Protein AF-A0A1F6Z2Z4-F1 (afdb_monomer)

pLDDT: mean 91.41, std 9.2, range [33.81, 98.88]

Sequence (354 aa):
MKRGLESKNLESEIKTVADKFVEAISDKEVFIISHFDTDGITSATILVQTLKKIDKRFSLKIVKRLEEQIILELPKDKIVIFLDLASGSLNYLSRMNLENVFIIDHHEIFQEIPPKLNIINPHLNGKEELSSSSLVYLFCKQLNGENKELAKLAILGMIGDSMEKSIDKLNNLIINDSEIKRRRGLLIYPSTRPINRTLEYCSHPYIPGVTGNAIGVTKLLRDIGFSSANGKYKSLIELDDEEMSKLVTSIILRNPKIKNKEIIGDIFLLKFFNKLEDARELSAIINACSRLGESETAVQFCMESLKAKKRAELIHTKYRQFIISGLKSVSESEKIEGNGFVIINAKEKIKDTI

Radius of gyration: 22.51 Å; Cα contacts (8 Å, |Δi|>4): 593; chains: 1; bounding box: 57×52×58 Å

Structure (mmCIF, N/CA/C/O backbone):
data_AF-A0A1F6Z2Z4-F1
#
_entry.id   AF-A0A1F6Z2Z4-F1
#
loop_
_atom_site.group_PDB
_atom_site.id
_atom_site.type_symbol
_atom_site.label_atom_id
_atom_site.label_alt_id
_atom_site.label_comp_id
_atom_site.label_asym_id
_atom_site.label_entity_id
_atom_site.label_seq_id
_atom_site.pdbx_PDB_ins_code
_atom_site.Cartn_x
_atom_site.Cartn_y
_atom_site.Cartn_z
_atom_site.occupancy
_atom_site.B_iso_or_equiv
_atom_site.auth_seq_id
_atom_site.auth_comp_id
_atom_site.auth_asym_id
_atom_site.auth_atom_id
_atom_site.pdbx_PDB_model_num
ATOM 1 N N . MET A 1 1 ? -14.653 33.090 25.218 1.00 34.09 1 MET A N 1
ATOM 2 C CA . MET A 1 1 ? -13.675 32.349 26.042 1.00 34.09 1 MET A CA 1
ATOM 3 C C . MET A 1 1 ? -12.864 31.462 25.100 1.00 34.09 1 MET A C 1
ATOM 5 O O . MET A 1 1 ? -13.351 30.421 24.680 1.00 34.09 1 MET A O 1
ATOM 9 N N . LYS A 1 2 ? -11.705 31.943 24.631 1.00 38.44 2 LYS A N 1
ATOM 10 C CA . LYS A 1 2 ? -10.831 31.188 23.719 1.00 38.44 2 LYS A CA 1
ATOM 11 C C . LYS A 1 2 ? -10.201 30.048 24.525 1.00 38.44 2 LYS A C 1
ATOM 13 O O . LYS A 1 2 ? -9.301 30.304 25.317 1.00 38.44 2 LYS A O 1
ATOM 18 N N . ARG A 1 3 ? -10.710 28.820 24.382 1.00 37.16 3 ARG A N 1
ATOM 19 C CA . ARG A 1 3 ? -9.975 27.623 24.814 1.00 37.16 3 ARG A CA 1
ATOM 20 C C . ARG A 1 3 ? -8.664 27.623 24.032 1.00 37.16 3 ARG A C 1
ATOM 22 O O . ARG A 1 3 ? -8.698 27.644 22.804 1.00 37.16 3 ARG A O 1
ATOM 29 N N . GLY A 1 4 ? -7.543 27.697 24.744 1.00 33.81 4 GLY A N 1
ATOM 30 C CA . GLY A 1 4 ? -6.220 27.583 24.150 1.00 33.81 4 GLY A CA 1
ATOM 31 C C . GLY A 1 4 ? -6.129 26.260 23.403 1.00 33.81 4 GLY A C 1
ATOM 32 O O . GLY A 1 4 ? -6.229 25.199 24.010 1.00 33.81 4 GLY A O 1
ATOM 33 N N . LEU A 1 5 ? -5.996 26.335 22.082 1.00 40.81 5 LEU A N 1
ATOM 34 C CA . LEU A 1 5 ? -5.481 25.236 21.284 1.00 40.81 5 LEU A CA 1
ATOM 35 C C . LEU A 1 5 ? -3.987 25.163 21.603 1.00 40.81 5 LEU A C 1
ATOM 37 O O . LEU A 1 5 ? -3.178 25.819 20.951 1.00 40.81 5 LEU A O 1
ATOM 41 N N . GLU A 1 6 ? -3.623 24.424 22.652 1.00 43.59 6 GLU A N 1
ATOM 42 C CA . GLU A 1 6 ? -2.293 23.820 22.678 1.00 43.59 6 GLU A CA 1
ATOM 43 C C . GLU A 1 6 ? -2.148 23.072 21.354 1.00 43.59 6 GLU A C 1
ATOM 45 O O . GLU A 1 6 ? -3.016 22.272 20.993 1.00 43.59 6 GLU A O 1
ATOM 50 N N . SER A 1 7 ? -1.111 23.393 20.581 1.00 45.62 7 SER A N 1
ATOM 51 C CA . SER A 1 7 ? -0.811 22.687 19.342 1.00 45.62 7 SER A CA 1
ATOM 52 C C . SER A 1 7 ? -0.489 21.237 19.698 1.00 45.62 7 SER A C 1
ATOM 54 O O . SER A 1 7 ? 0.652 20.905 20.023 1.00 45.62 7 SER A O 1
ATOM 56 N N . LYS A 1 8 ? -1.510 20.381 19.713 1.00 61.66 8 LYS A N 1
ATOM 57 C CA . LYS A 1 8 ? -1.337 18.949 19.899 1.00 61.66 8 LYS A CA 1
ATOM 58 C C . LYS A 1 8 ? -0.517 18.429 18.730 1.00 61.66 8 LYS A C 1
ATOM 60 O O . LYS A 1 8 ? -0.977 18.488 17.595 1.00 61.66 8 LYS A O 1
ATOM 65 N N . ASN A 1 9 ? 0.683 17.943 19.027 1.00 86.38 9 ASN A N 1
ATOM 66 C CA . ASN A 1 9 ? 1.474 17.156 18.091 1.00 86.38 9 ASN A CA 1
ATOM 67 C C . ASN A 1 9 ? 0.705 15.859 17.766 1.00 86.38 9 ASN A C 1
ATOM 69 O O . ASN A 1 9 ? 0.103 15.257 18.661 1.00 86.38 9 ASN A O 1
ATOM 73 N N . LEU A 1 10 ? 0.740 15.446 16.500 1.00 92.19 10 LEU A N 1
ATOM 74 C CA . LEU A 1 10 ? 0.145 14.236 15.944 1.00 92.19 10 LEU A CA 1
ATOM 75 C C . LEU A 1 10 ? 0.320 12.991 16.828 1.00 92.19 10 LEU A C 1
ATOM 77 O O . LEU A 1 10 ? -0.651 12.275 1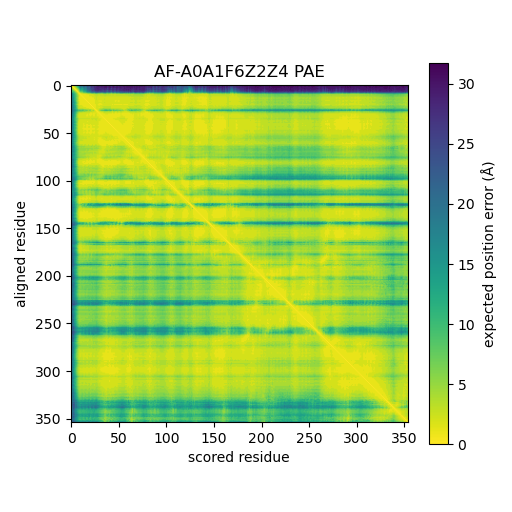7.054 1.00 92.19 10 LEU A O 1
ATOM 81 N N . GLU A 1 11 ? 1.505 12.759 17.401 1.00 92.50 11 GLU A N 1
ATOM 82 C CA . GLU A 1 11 ? 1.750 11.612 18.294 1.00 92.50 11 GLU A CA 1
ATOM 83 C C . GLU A 1 11 ? 0.823 11.617 19.528 1.00 92.50 11 GLU A C 1
ATOM 85 O O . GLU A 1 11 ? 0.297 10.578 19.937 1.00 92.50 11 GLU A O 1
ATOM 90 N N . SER A 1 12 ? 0.574 12.797 20.108 1.00 93.31 12 SER A N 1
ATOM 91 C CA . SER A 1 12 ? -0.333 12.960 21.251 1.00 93.31 12 SER A CA 1
ATOM 92 C C . SER A 1 12 ? -1.794 12.761 20.859 1.00 93.31 12 SER A C 1
ATOM 94 O O . SER A 1 12 ? -2.582 12.276 21.677 1.00 93.31 12 SER A O 1
ATOM 96 N N . GLU A 1 13 ? -2.177 13.156 19.643 1.00 94.94 13 GLU A N 1
ATOM 97 C CA . GLU A 1 13 ? -3.539 12.939 19.153 1.00 94.94 13 GLU A CA 1
ATOM 98 C C . GLU A 1 13 ? -3.779 11.458 18.852 1.00 94.94 13 GLU A C 1
ATOM 100 O O . GLU A 1 13 ? -4.786 10.917 19.303 1.00 94.94 13 GLU A O 1
ATOM 105 N N . ILE A 1 14 ? -2.817 10.770 18.220 1.00 96.00 14 ILE A N 1
ATOM 106 C CA . ILE A 1 14 ? -2.864 9.314 18.007 1.00 96.00 14 ILE A CA 1
ATOM 107 C C . ILE A 1 14 ? -3.105 8.593 19.333 1.00 96.00 14 ILE A C 1
ATOM 109 O O . ILE A 1 14 ? -4.002 7.758 19.418 1.00 96.00 14 ILE A O 1
ATOM 113 N N . LYS A 1 15 ? -2.350 8.946 20.380 1.00 96.12 15 LYS A N 1
ATOM 114 C CA . LYS A 1 15 ? -2.530 8.361 21.713 1.00 96.12 15 LYS A CA 1
ATOM 115 C C . LYS A 1 15 ? -3.920 8.647 22.287 1.00 96.12 15 LYS A C 1
ATOM 117 O O . LYS A 1 15 ? -4.609 7.723 22.699 1.00 96.12 15 LYS A O 1
ATOM 122 N N . THR A 1 16 ? -4.358 9.906 22.251 1.00 95.94 16 THR A N 1
ATOM 123 C CA . THR A 1 16 ? -5.673 10.314 22.781 1.00 95.94 16 THR A CA 1
ATOM 124 C C . THR A 1 16 ? -6.819 9.569 22.091 1.00 95.94 16 THR A C 1
ATOM 126 O O . THR A 1 16 ? -7.774 9.142 22.739 1.00 95.94 16 THR A O 1
ATOM 129 N N . VAL A 1 17 ? -6.750 9.428 20.767 1.00 96.81 17 VAL A N 1
ATOM 130 C CA . VAL A 1 17 ? -7.770 8.732 19.980 1.00 96.81 17 VAL A CA 1
ATOM 131 C C . VAL A 1 17 ? -7.695 7.217 20.192 1.00 96.81 17 VAL A C 1
ATOM 133 O O . VAL A 1 17 ? -8.742 6.577 20.266 1.00 96.81 17 VAL A O 1
ATOM 136 N N . ALA A 1 18 ? -6.497 6.646 20.351 1.00 97.19 18 ALA A N 1
ATOM 137 C CA . ALA A 1 18 ? -6.317 5.237 20.695 1.00 97.19 18 ALA A CA 1
ATOM 138 C C . ALA A 1 18 ? -6.921 4.890 22.060 1.00 97.19 18 ALA A C 1
ATOM 140 O O . ALA A 1 18 ? -7.666 3.918 22.144 1.00 97.19 18 ALA A O 1
ATOM 141 N N . ASP A 1 19 ? -6.691 5.710 23.089 1.00 96.06 19 ASP A N 1
ATOM 142 C CA . ASP A 1 19 ? -7.257 5.495 24.428 1.00 96.06 19 ASP A CA 1
ATOM 143 C C . ASP A 1 19 ? -8.797 5.473 24.374 1.00 96.06 19 ASP A C 1
ATOM 145 O O . ASP A 1 19 ? -9.435 4.525 24.835 1.00 96.06 19 ASP A O 1
ATOM 149 N N . LYS A 1 20 ? -9.404 6.449 23.682 1.00 95.75 20 LYS A N 1
ATOM 150 C CA . LYS A 1 20 ? -10.858 6.473 23.439 1.00 95.75 20 LYS A CA 1
ATOM 151 C C . LYS A 1 20 ? -11.354 5.258 22.655 1.00 95.75 20 LYS A C 1
ATOM 153 O O . LYS A 1 20 ? -12.466 4.790 22.886 1.00 95.75 20 LYS A O 1
ATOM 158 N N . PHE A 1 21 ? -10.573 4.777 21.689 1.00 96.88 21 PHE A N 1
ATOM 159 C CA . PHE A 1 21 ? -10.935 3.596 20.912 1.00 96.88 21 PHE A CA 1
ATOM 160 C C . PHE A 1 21 ? -10.929 2.341 21.785 1.00 96.88 21 PHE A C 1
ATOM 162 O O . PHE A 1 21 ? -11.889 1.580 21.729 1.00 96.88 21 PHE A O 1
ATOM 169 N N . VAL A 1 22 ? -9.911 2.153 22.634 1.00 95.56 22 VAL A N 1
ATOM 170 C CA . VAL A 1 22 ? -9.841 1.034 23.592 1.00 95.56 22 VAL A CA 1
ATOM 171 C C . VAL A 1 22 ? -11.057 1.024 24.516 1.00 95.56 22 VAL A C 1
ATOM 173 O O . VAL A 1 22 ? -11.673 -0.028 24.691 1.00 95.56 22 VAL A O 1
ATOM 176 N N . GLU A 1 23 ? -11.429 2.184 25.062 1.00 93.88 23 GLU A N 1
ATOM 177 C CA . GLU A 1 23 ? -12.634 2.328 25.887 1.00 93.88 23 GLU A CA 1
ATOM 178 C C . GLU A 1 23 ? -13.901 1.957 25.104 1.00 93.88 23 GLU A C 1
ATOM 180 O O . GLU A 1 23 ? -14.746 1.213 25.595 1.00 93.88 23 GLU A O 1
ATOM 185 N N . ALA A 1 24 ? -14.026 2.423 23.859 1.00 93.62 24 ALA A N 1
ATOM 186 C CA . ALA A 1 24 ? -15.217 2.201 23.044 1.00 93.62 24 ALA A CA 1
ATOM 187 C C . ALA A 1 24 ? -15.410 0.735 22.605 1.00 93.62 24 ALA A C 1
ATOM 189 O O . ALA A 1 24 ? -16.548 0.284 22.453 1.00 93.62 24 ALA A O 1
ATOM 190 N N . ILE A 1 25 ? -14.324 -0.016 22.391 1.00 94.62 25 ILE A N 1
ATOM 191 C CA . ILE A 1 25 ? -14.371 -1.412 21.919 1.00 94.62 25 ILE A CA 1
ATOM 192 C C . ILE A 1 25 ? -14.459 -2.439 23.058 1.00 94.62 25 ILE A C 1
ATOM 194 O O . ILE A 1 25 ? -14.292 -3.639 22.810 1.00 94.62 25 ILE A O 1
ATOM 198 N N . SER A 1 26 ? -14.681 -2.018 24.311 1.00 89.62 26 SER A N 1
ATOM 199 C CA . SER A 1 26 ? -14.841 -2.940 25.447 1.00 89.62 26 SER A CA 1
ATOM 200 C C . SER A 1 26 ? -15.943 -3.966 25.170 1.00 89.62 26 SER A C 1
ATOM 202 O O . SER A 1 26 ? -15.669 -5.166 25.211 1.00 89.62 26 SER A O 1
ATOM 204 N N . ASP A 1 27 ? -17.119 -3.479 24.758 1.00 85.94 27 ASP A N 1
ATOM 205 C CA . ASP A 1 27 ? -18.365 -4.255 24.677 1.00 85.94 27 ASP A CA 1
ATOM 206 C C . ASP A 1 27 ? -19.029 -4.231 23.289 1.00 85.94 27 ASP A C 1
ATOM 208 O O . ASP A 1 27 ? -20.042 -4.898 23.065 1.00 85.94 27 ASP A O 1
ATOM 212 N N . LYS A 1 28 ? -18.473 -3.476 22.335 1.00 90.75 28 LYS A N 1
ATOM 213 C CA . LYS A 1 28 ? -19.030 -3.306 20.983 1.00 90.75 28 LYS A CA 1
ATOM 214 C C . LYS A 1 28 ? -18.119 -3.910 19.912 1.00 90.75 28 LYS A C 1
ATOM 216 O O . LYS A 1 28 ? -16.897 -3.903 20.028 1.00 90.75 28 LYS A O 1
ATOM 221 N N . GLU A 1 29 ? -18.731 -4.436 18.852 1.00 95.00 29 GLU A N 1
ATOM 222 C CA . GLU A 1 29 ? -18.012 -4.902 17.660 1.00 95.00 29 GLU A CA 1
ATOM 223 C C . GLU A 1 29 ? -17.483 -3.707 16.851 1.00 95.00 29 GLU A C 1
ATOM 225 O O . GLU A 1 29 ? -18.131 -2.660 16.787 1.00 95.00 29 GLU A O 1
ATOM 230 N N . VAL A 1 30 ? -16.329 -3.876 16.202 1.00 98.00 30 VAL A N 1
ATOM 231 C CA . VAL A 1 30 ? -15.747 -2.867 15.307 1.00 98.00 30 VAL A CA 1
ATOM 232 C C . VAL A 1 30 ? -16.214 -3.090 13.866 1.00 98.00 30 VAL A C 1
ATOM 234 O O . VAL A 1 30 ? -16.026 -4.164 13.303 1.00 98.00 30 VAL A O 1
ATOM 237 N N . PHE A 1 31 ? -16.779 -2.069 13.234 1.00 98.00 31 PHE A N 1
ATOM 238 C CA . PHE A 1 31 ? -17.071 -2.041 11.806 1.00 98.00 31 PHE A CA 1
ATOM 239 C C . PHE A 1 31 ? -16.013 -1.200 11.084 1.00 98.00 31 PHE A C 1
ATOM 241 O O . PHE A 1 31 ? -15.987 0.025 11.202 1.00 98.00 31 PHE A O 1
ATOM 248 N N . ILE A 1 32 ? -15.121 -1.875 10.363 1.00 98.69 32 ILE A N 1
ATOM 249 C CA . ILE A 1 32 ? -14.001 -1.267 9.644 1.00 98.69 32 ILE A CA 1
ATOM 250 C C . ILE A 1 32 ? -14.429 -0.980 8.212 1.00 98.69 32 ILE A C 1
ATOM 252 O O . ILE A 1 32 ? -14.903 -1.874 7.508 1.00 98.69 32 ILE A O 1
ATOM 256 N N . ILE A 1 33 ? -14.196 0.245 7.758 1.00 98.50 33 ILE A N 1
ATOM 257 C CA . ILE A 1 33 ? -14.380 0.642 6.365 1.00 98.50 33 ILE A CA 1
ATOM 258 C C . ILE A 1 33 ? -13.056 1.187 5.871 1.00 98.50 33 ILE A C 1
ATOM 260 O O . ILE A 1 33 ? -12.512 2.105 6.478 1.00 98.50 33 ILE A O 1
ATOM 264 N N . SER A 1 34 ? -12.539 0.621 4.788 1.00 98.75 34 SER A N 1
ATOM 265 C CA . SER A 1 34 ? -11.238 1.024 4.264 1.00 98.75 34 SER A CA 1
ATOM 266 C C . SER A 1 34 ? -11.257 1.219 2.764 1.00 98.75 34 SER A C 1
ATOM 268 O O . SER A 1 34 ? -12.062 0.601 2.055 1.00 98.75 34 SER A O 1
ATOM 270 N N . HIS A 1 35 ? -10.355 2.065 2.287 1.00 98.44 35 HIS A N 1
ATOM 271 C CA . HIS A 1 35 ? -10.163 2.278 0.868 1.00 98.44 35 HIS A CA 1
ATOM 272 C C . HIS A 1 35 ? -9.603 1.019 0.187 1.00 98.44 35 HIS A C 1
ATOM 274 O O . HIS A 1 35 ? -9.018 0.127 0.812 1.00 98.44 35 HIS A O 1
ATOM 280 N N . PHE A 1 36 ? -9.878 0.891 -1.107 1.00 97.44 36 PHE A N 1
ATOM 281 C CA . PHE A 1 36 ? -9.578 -0.314 -1.878 1.00 97.44 36 PHE A CA 1
ATOM 282 C C . PHE A 1 36 ? -8.149 -0.387 -2.424 1.00 97.44 36 PHE A C 1
ATOM 284 O O . PHE A 1 36 ? -7.758 -1.447 -2.912 1.00 97.44 36 PHE A O 1
ATOM 291 N N . ASP A 1 37 ? -7.372 0.688 -2.389 1.00 98.31 37 ASP A N 1
ATOM 292 C CA . ASP A 1 37 ? -6.000 0.672 -2.891 1.00 98.31 37 ASP A CA 1
ATOM 293 C C . ASP A 1 37 ? -5.017 0.057 -1.883 1.00 98.31 37 ASP A C 1
ATOM 295 O O . ASP A 1 37 ? -5.397 -0.591 -0.906 1.00 98.31 37 ASP A O 1
ATOM 299 N N . THR A 1 38 ? -3.722 0.180 -2.157 1.00 98.69 38 THR A N 1
ATOM 300 C CA . THR A 1 38 ? -2.695 -0.399 -1.293 1.00 98.69 38 THR A CA 1
ATOM 301 C C . THR A 1 38 ? -2.682 0.225 0.102 1.00 98.69 38 THR A C 1
ATOM 303 O O . THR A 1 38 ? -2.525 -0.530 1.066 1.00 98.69 38 THR A O 1
ATOM 306 N N . ASP A 1 39 ? -2.851 1.542 0.241 1.00 98.75 39 ASP A N 1
ATOM 307 C CA . ASP A 1 39 ? -2.799 2.200 1.549 1.00 98.75 39 ASP A CA 1
ATOM 308 C C . ASP A 1 39 ? -4.011 1.817 2.405 1.00 98.75 39 ASP A C 1
ATOM 310 O O . ASP A 1 39 ? -3.849 1.334 3.532 1.00 98.75 39 ASP A O 1
ATOM 314 N N . GLY A 1 40 ? -5.212 1.825 1.825 1.00 98.75 40 GLY A N 1
ATOM 315 C CA . GLY A 1 40 ? -6.416 1.325 2.484 1.00 98.75 40 GLY A CA 1
ATOM 316 C C . GLY A 1 40 ? -6.382 -0.178 2.808 1.00 98.75 40 GLY A C 1
ATOM 317 O O . GLY A 1 40 ? -6.727 -0.592 3.922 1.00 98.75 40 GLY A O 1
ATOM 318 N N . ILE A 1 41 ? -5.929 -1.045 1.896 1.00 98.88 41 ILE A N 1
ATOM 319 C CA . ILE A 1 41 ? -5.866 -2.499 2.156 1.00 98.88 41 ILE A CA 1
ATOM 320 C C . ILE A 1 41 ? -4.848 -2.828 3.250 1.00 98.88 41 ILE A C 1
ATOM 322 O O . ILE A 1 41 ? -5.105 -3.684 4.108 1.00 98.88 41 ILE A O 1
ATOM 326 N N . THR A 1 42 ? -3.684 -2.179 3.233 1.00 98.81 42 THR A N 1
ATOM 327 C CA . THR A 1 42 ? -2.664 -2.389 4.266 1.00 98.81 42 THR A CA 1
ATOM 328 C C . THR A 1 42 ? -3.122 -1.824 5.608 1.00 98.81 42 THR A C 1
ATOM 330 O O . THR A 1 42 ? -3.030 -2.550 6.596 1.00 98.81 42 THR A O 1
ATOM 333 N N . SER A 1 43 ? -3.741 -0.639 5.638 1.00 98.88 43 SER A N 1
ATOM 334 C CA . SER A 1 43 ? -4.412 -0.067 6.816 1.00 98.88 43 SER A CA 1
ATOM 335 C C . SER A 1 43 ? -5.414 -1.041 7.440 1.00 98.88 43 SER A C 1
ATOM 337 O O . SER A 1 43 ? -5.308 -1.391 8.619 1.00 98.88 43 SER A O 1
ATOM 339 N N . ALA A 1 44 ? -6.346 -1.561 6.636 1.00 98.81 44 ALA A N 1
ATOM 340 C CA . ALA A 1 44 ? -7.328 -2.542 7.089 1.00 98.81 44 ALA A CA 1
ATOM 341 C C . ALA A 1 44 ? -6.659 -3.804 7.636 1.00 98.81 44 ALA A C 1
ATOM 343 O O . ALA A 1 44 ? -7.053 -4.314 8.683 1.00 98.81 44 ALA A O 1
ATOM 344 N N . THR A 1 45 ? -5.631 -4.304 6.950 1.00 98.75 45 THR A N 1
ATOM 345 C CA . THR A 1 45 ? -4.928 -5.518 7.371 1.00 98.75 45 THR A CA 1
ATOM 346 C C . THR A 1 45 ? -4.198 -5.317 8.699 1.00 98.75 45 THR A C 1
ATOM 348 O O . THR A 1 45 ? -4.249 -6.210 9.545 1.00 98.75 45 THR A O 1
ATOM 351 N N . ILE A 1 46 ? -3.547 -4.166 8.899 1.00 98.75 46 ILE A N 1
ATOM 352 C CA . ILE A 1 46 ? -2.871 -3.819 10.155 1.00 98.75 46 ILE A CA 1
ATOM 353 C C . ILE A 1 46 ? -3.889 -3.830 11.299 1.00 98.75 46 ILE A C 1
ATOM 355 O O . ILE A 1 46 ? -3.720 -4.593 12.250 1.00 98.75 46 ILE A O 1
ATOM 359 N N . LEU A 1 47 ? -4.986 -3.074 11.167 1.00 98.69 47 LEU A N 1
ATOM 360 C CA . LEU A 1 47 ? -6.009 -2.995 12.209 1.00 98.69 47 LEU A CA 1
ATOM 361 C C . LEU A 1 47 ? -6.650 -4.358 12.490 1.00 98.69 47 LEU A C 1
ATOM 363 O O . LEU A 1 47 ? -6.787 -4.746 13.648 1.00 98.69 47 LEU A O 1
ATOM 367 N N . VAL A 1 48 ? -7.002 -5.119 11.450 1.00 98.31 48 VAL A N 1
ATOM 368 C CA . VAL A 1 48 ? -7.579 -6.461 11.606 1.00 98.31 48 VAL A CA 1
ATOM 369 C C . VAL A 1 48 ? -6.631 -7.388 12.366 1.00 98.31 48 VAL A C 1
ATOM 371 O O . VAL A 1 48 ? -7.070 -8.097 13.271 1.00 98.31 48 VAL A O 1
ATOM 374 N N . GLN A 1 49 ? -5.338 -7.405 12.033 1.00 97.94 49 GLN A N 1
ATOM 375 C CA . GLN A 1 49 ? -4.380 -8.251 12.747 1.00 97.94 49 GLN A CA 1
ATOM 376 C C . GLN A 1 49 ? -4.216 -7.821 14.207 1.00 97.94 49 GLN A C 1
ATOM 378 O O . GLN A 1 49 ? -4.169 -8.682 15.086 1.00 97.94 49 GLN A O 1
ATOM 383 N N . THR A 1 50 ? -4.218 -6.518 14.485 1.00 97.94 50 THR A N 1
ATOM 384 C CA . THR A 1 50 ? -4.193 -6.002 15.856 1.00 97.94 50 THR A CA 1
ATOM 385 C C . THR A 1 50 ? -5.443 -6.403 16.638 1.00 97.94 50 THR A C 1
ATOM 387 O O . THR A 1 50 ? -5.302 -6.964 17.721 1.00 97.94 50 THR A O 1
ATOM 390 N N . LEU A 1 51 ? -6.649 -6.213 16.088 1.00 97.12 51 LEU A N 1
ATOM 391 C CA . LEU A 1 51 ? -7.909 -6.601 16.740 1.00 97.12 51 LEU A CA 1
ATOM 392 C C . LEU A 1 51 ? -7.983 -8.109 17.011 1.00 97.12 51 LEU A C 1
ATOM 394 O O . LEU A 1 51 ? -8.432 -8.511 18.082 1.00 97.12 51 LEU A O 1
ATOM 398 N N . LYS A 1 52 ? -7.484 -8.945 16.088 1.00 95.81 52 LYS A N 1
ATOM 399 C CA . LYS A 1 52 ? -7.380 -10.398 16.301 1.00 95.81 52 LYS A CA 1
ATOM 400 C C . LYS A 1 52 ? -6.485 -10.749 17.488 1.00 95.81 52 LYS A C 1
ATOM 402 O O . LYS A 1 52 ? -6.820 -11.658 18.236 1.00 95.81 52 LYS A O 1
ATOM 407 N N . LYS A 1 53 ? -5.355 -10.055 17.662 1.00 95.56 53 LYS A N 1
ATOM 408 C CA . LYS A 1 53 ? -4.434 -10.305 18.784 1.00 95.56 53 LYS A CA 1
ATOM 409 C C . LYS A 1 53 ? -5.034 -9.946 20.141 1.00 95.56 53 LYS A C 1
ATOM 411 O O . LYS A 1 53 ? -4.690 -10.585 21.126 1.00 95.56 53 LYS A O 1
ATOM 416 N N . ILE A 1 54 ? -5.907 -8.942 20.189 1.00 94.88 54 ILE A N 1
ATOM 417 C CA . ILE A 1 54 ? -6.584 -8.507 21.422 1.00 94.88 54 ILE A CA 1
ATOM 418 C C . ILE A 1 54 ? -7.997 -9.101 21.574 1.00 94.88 54 ILE A C 1
ATOM 420 O O . ILE A 1 54 ? -8.793 -8.588 22.356 1.00 94.88 54 ILE A O 1
ATOM 424 N N . ASP A 1 55 ? -8.305 -10.160 20.815 1.00 94.81 55 ASP A N 1
ATOM 425 C CA . ASP A 1 55 ? -9.570 -10.912 20.840 1.00 94.81 55 ASP A CA 1
ATOM 426 C C . ASP A 1 55 ? -10.832 -10.039 20.686 1.00 94.81 55 ASP A C 1
ATOM 428 O O . ASP A 1 55 ? -11.830 -10.172 21.397 1.00 94.81 55 ASP A O 1
ATOM 432 N N . LYS A 1 56 ? -10.792 -9.089 19.742 1.00 96.81 56 LYS A N 1
ATOM 433 C CA . LYS A 1 56 ? -11.927 -8.209 19.433 1.00 96.81 56 LYS A CA 1
ATOM 434 C C . LYS A 1 56 ? -12.646 -8.646 18.166 1.00 96.81 56 LYS A C 1
ATOM 436 O O . LYS A 1 56 ? -12.029 -8.925 17.139 1.00 96.81 56 LYS A O 1
ATOM 441 N N . ARG A 1 57 ? -13.981 -8.668 18.232 1.00 96.62 57 ARG A N 1
ATOM 442 C CA . ARG A 1 57 ? -14.849 -8.961 17.083 1.00 96.62 57 ARG A CA 1
ATOM 443 C C . ARG A 1 57 ? -14.902 -7.760 16.144 1.00 96.62 57 ARG A C 1
ATOM 445 O O . ARG A 1 57 ? -15.039 -6.621 16.595 1.00 96.62 57 ARG A O 1
ATOM 452 N N . PHE A 1 58 ? -14.848 -8.032 14.846 1.00 97.88 58 PHE A N 1
ATOM 453 C CA . PHE A 1 58 ? -14.925 -7.006 13.817 1.00 97.88 58 PHE A CA 1
ATOM 454 C C . PHE A 1 58 ? -15.599 -7.513 12.540 1.00 97.88 58 PHE A C 1
ATOM 456 O O . PHE A 1 58 ? -15.639 -8.713 12.264 1.00 97.88 58 PHE A O 1
ATOM 463 N N . SER A 1 59 ? -16.045 -6.564 11.726 1.00 97.81 59 SER A N 1
ATOM 464 C CA . SER A 1 59 ? -16.416 -6.743 10.323 1.00 97.81 59 SER A CA 1
ATOM 465 C C . SER A 1 59 ? -15.656 -5.732 9.462 1.00 97.81 59 SER A C 1
ATOM 467 O O . SER A 1 59 ? -15.291 -4.658 9.934 1.00 97.81 59 SER A O 1
ATOM 469 N N . LEU A 1 60 ? -15.371 -6.092 8.209 1.00 98.25 60 LEU A N 1
ATOM 470 C CA . LEU A 1 60 ? -14.575 -5.284 7.284 1.00 98.25 60 LEU A CA 1
ATOM 471 C C . LEU A 1 60 ? -15.336 -5.074 5.974 1.00 98.25 60 LEU A C 1
ATOM 473 O O . LEU A 1 60 ? -15.773 -6.043 5.354 1.00 98.25 60 LEU A O 1
ATOM 477 N N . LYS A 1 61 ? -15.435 -3.820 5.529 1.00 97.94 61 LYS A N 1
ATOM 478 C CA . LYS A 1 61 ? -15.947 -3.430 4.213 1.00 97.94 61 LYS A CA 1
ATOM 479 C C . LYS A 1 61 ? -14.875 -2.628 3.476 1.00 97.94 61 LYS A C 1
ATOM 481 O O . LYS A 1 61 ? -14.487 -1.551 3.914 1.00 97.94 61 LYS A O 1
ATOM 486 N N . ILE A 1 62 ? -14.401 -3.150 2.350 1.00 98.25 62 ILE A N 1
ATOM 487 C CA . ILE A 1 62 ? -13.493 -2.418 1.460 1.00 98.25 62 ILE A CA 1
ATOM 488 C C . ILE A 1 62 ? -14.317 -1.693 0.398 1.00 98.25 62 ILE A C 1
ATOM 490 O O . ILE A 1 62 ? -15.209 -2.297 -0.200 1.00 98.25 62 ILE A O 1
ATOM 494 N N . VAL A 1 63 ? -14.034 -0.411 0.165 1.00 97.06 63 VAL A N 1
ATOM 495 C CA . VAL A 1 63 ? -14.809 0.434 -0.754 1.00 97.06 63 VAL A CA 1
ATOM 496 C C . VAL A 1 63 ? -13.901 1.248 -1.673 1.00 97.06 63 VAL A C 1
ATOM 498 O O . VAL A 1 63 ? -12.834 1.704 -1.274 1.00 97.06 63 VAL A O 1
ATOM 501 N N . LYS A 1 64 ? -14.338 1.456 -2.921 1.00 93.94 64 LYS A N 1
ATOM 502 C CA . LYS A 1 64 ? -13.646 2.338 -3.878 1.00 93.94 64 LYS A CA 1
ATOM 503 C C . LYS A 1 64 ? -13.794 3.810 -3.492 1.00 93.94 64 LYS A C 1
ATOM 505 O O . LYS A 1 64 ? -12.887 4.601 -3.699 1.00 93.94 64 LYS A O 1
ATOM 510 N N . ARG A 1 65 ? -14.972 4.188 -2.997 1.00 92.12 65 ARG A N 1
ATOM 511 C CA . ARG A 1 65 ? -15.312 5.538 -2.542 1.00 92.12 65 ARG A CA 1
ATOM 512 C C . ARG A 1 65 ? -16.320 5.438 -1.413 1.00 92.12 65 ARG A C 1
ATOM 514 O O . ARG A 1 65 ? -17.093 4.481 -1.353 1.00 92.12 65 ARG A O 1
ATOM 521 N N . LEU A 1 66 ? -16.329 6.446 -0.549 1.00 92.88 66 LEU A N 1
ATOM 522 C CA . LEU A 1 66 ? -17.360 6.579 0.466 1.00 92.88 66 LEU A CA 1
ATOM 523 C C . LEU A 1 66 ? -18.586 7.270 -0.135 1.00 92.88 66 LEU A C 1
ATOM 525 O O . LEU A 1 66 ? -18.699 8.492 -0.140 1.00 92.88 66 LEU A O 1
ATOM 529 N N . GLU A 1 67 ? -19.476 6.464 -0.698 1.00 90.50 67 GLU A N 1
ATOM 530 C CA . GLU A 1 67 ? -20.741 6.931 -1.258 1.00 90.50 67 GLU A CA 1
ATOM 531 C C . GLU A 1 67 ? -21.784 7.155 -0.161 1.00 90.50 67 GLU A C 1
ATOM 533 O O . GLU A 1 67 ? -21.759 6.510 0.889 1.00 90.50 67 GLU A O 1
ATOM 538 N N . GLU A 1 68 ? -22.739 8.045 -0.429 1.00 87.31 68 GLU A N 1
ATOM 539 C CA . GLU A 1 68 ? -23.800 8.401 0.515 1.00 87.31 68 GLU A CA 1
ATOM 540 C C . GLU A 1 68 ? -24.558 7.168 1.031 1.00 87.31 68 GLU A C 1
ATOM 542 O O . GLU A 1 68 ? -24.769 7.012 2.235 1.00 87.31 68 GLU A O 1
ATOM 547 N N . GLN A 1 69 ? -24.887 6.242 0.128 1.00 90.00 69 GLN A N 1
ATOM 548 C CA . GLN A 1 69 ? -25.587 5.008 0.466 1.00 90.00 69 GLN A CA 1
ATOM 549 C C . GLN A 1 69 ? -24.804 4.145 1.467 1.00 90.00 69 GLN A C 1
ATOM 551 O O . GLN A 1 69 ? -25.393 3.600 2.397 1.00 90.00 69 GLN A O 1
ATOM 556 N N . ILE A 1 70 ? -23.474 4.067 1.335 1.00 91.50 70 ILE A N 1
ATOM 557 C CA . ILE A 1 70 ? -22.634 3.309 2.273 1.00 91.50 70 ILE A CA 1
ATOM 558 C C . ILE A 1 70 ? -22.739 3.905 3.676 1.00 91.50 70 ILE A C 1
ATOM 560 O O . ILE A 1 70 ? -22.766 3.154 4.648 1.00 91.50 70 ILE A O 1
ATOM 564 N N . ILE A 1 71 ? -22.809 5.234 3.780 1.00 90.25 71 ILE A N 1
ATOM 565 C CA . ILE A 1 71 ? -22.918 5.926 5.063 1.00 90.25 71 ILE A CA 1
ATOM 566 C C . ILE A 1 71 ? -24.307 5.719 5.691 1.00 90.25 71 ILE A C 1
ATOM 568 O O . ILE A 1 71 ? -24.412 5.514 6.901 1.00 90.25 71 ILE A O 1
ATOM 572 N N . LEU A 1 72 ? -25.373 5.734 4.885 1.00 89.69 72 LEU A N 1
ATOM 573 C CA . LEU A 1 72 ? -26.741 5.473 5.353 1.00 89.69 72 LEU A CA 1
ATOM 574 C C . LEU A 1 72 ? -26.927 4.047 5.891 1.00 89.69 72 LEU A C 1
ATOM 576 O O . LEU A 1 72 ? -27.725 3.830 6.802 1.00 89.69 72 LEU A O 1
ATOM 580 N N . GLU A 1 73 ? -26.180 3.088 5.345 1.00 91.25 73 GLU A N 1
ATOM 581 C CA . GLU A 1 73 ? -26.205 1.673 5.732 1.00 91.25 73 GLU A CA 1
ATOM 582 C C . GLU A 1 73 ? -25.303 1.344 6.937 1.00 91.25 73 GLU A C 1
ATOM 584 O O . GLU A 1 73 ? -25.169 0.174 7.306 1.00 91.25 73 GLU A O 1
ATOM 589 N N . LEU A 1 74 ? -24.662 2.340 7.562 1.00 92.69 74 LEU A N 1
ATOM 590 C CA . LEU A 1 74 ? -23.744 2.088 8.672 1.00 92.69 74 LEU A CA 1
ATOM 591 C C . LEU A 1 74 ? -24.454 1.522 9.909 1.00 92.69 74 LEU A C 1
ATOM 593 O O . LEU A 1 74 ? -25.511 2.026 10.310 1.00 92.69 74 LEU A O 1
ATOM 597 N N . PRO A 1 75 ? -23.853 0.516 10.571 1.00 91.62 75 PRO A N 1
ATOM 598 C CA . PRO A 1 75 ? -24.405 -0.049 11.793 1.00 91.62 75 PRO A CA 1
ATOM 599 C C . PRO A 1 75 ? -24.347 0.977 12.929 1.00 91.62 75 PRO A C 1
ATOM 601 O O . PRO A 1 75 ? -23.286 1.505 13.254 1.00 91.62 75 PRO A O 1
ATOM 604 N N . LYS A 1 76 ? -25.497 1.243 13.555 1.00 89.62 76 LYS A N 1
ATOM 605 C CA . LYS A 1 76 ? -25.615 2.202 14.671 1.00 89.62 76 LYS A CA 1
ATOM 606 C C . LYS A 1 76 ? -25.208 1.606 16.022 1.00 89.62 76 LYS A C 1
ATOM 608 O O . LYS A 1 76 ? -24.974 2.339 16.976 1.00 89.62 76 LYS A O 1
ATOM 613 N N . ASP A 1 77 ? -25.150 0.283 16.108 1.00 90.19 77 ASP A N 1
ATOM 614 C CA . ASP A 1 77 ? -24.838 -0.502 17.303 1.00 90.19 77 ASP A CA 1
ATOM 615 C C . ASP A 1 77 ? -23.348 -0.878 17.422 1.00 90.19 77 ASP A C 1
ATOM 617 O O . ASP A 1 77 ? -22.934 -1.441 18.437 1.00 90.19 77 ASP A O 1
ATOM 621 N N . LYS A 1 78 ? -22.527 -0.538 16.420 1.00 93.75 78 LYS A N 1
ATOM 622 C CA . LYS A 1 78 ? -21.096 -0.873 16.345 1.00 93.75 78 LYS A CA 1
ATOM 623 C C . LYS A 1 78 ? -20.201 0.361 16.451 1.00 93.75 78 LYS A C 1
ATOM 625 O O . LYS A 1 78 ? -20.646 1.485 16.238 1.00 93.75 78 LYS A O 1
ATOM 630 N N . ILE A 1 79 ? -18.922 0.139 16.752 1.00 96.12 79 ILE A N 1
ATOM 631 C CA . ILE A 1 79 ? -17.881 1.168 16.644 1.00 96.12 79 ILE A CA 1
ATOM 632 C C . ILE A 1 79 ? -17.461 1.266 15.185 1.00 96.12 79 ILE A C 1
ATOM 634 O O . ILE A 1 79 ? -16.968 0.286 14.634 1.00 96.12 79 ILE A O 1
ATOM 638 N N . VAL A 1 80 ? -17.641 2.423 14.554 1.00 96.88 80 VAL A N 1
ATOM 639 C CA . VAL A 1 80 ? -17.282 2.606 13.141 1.00 96.88 80 VAL A CA 1
ATOM 640 C C . VAL A 1 80 ? -15.903 3.242 13.042 1.00 96.88 80 VAL A C 1
ATOM 642 O O . VAL A 1 80 ? -15.663 4.300 13.625 1.00 96.88 80 VAL A O 1
ATOM 645 N N . ILE A 1 81 ? -15.010 2.617 12.277 1.00 98.38 81 ILE A N 1
ATOM 646 C CA . ILE A 1 81 ? -13.685 3.157 11.974 1.00 98.38 81 ILE A CA 1
ATOM 647 C C . ILE A 1 81 ? -13.452 3.210 10.466 1.00 98.38 81 ILE A C 1
ATOM 649 O O . ILE A 1 81 ? -13.579 2.206 9.764 1.00 98.38 81 ILE A O 1
ATOM 653 N N . PHE A 1 82 ? -13.116 4.402 9.986 1.00 98.50 82 PHE A N 1
ATOM 654 C CA . PHE A 1 82 ? -12.764 4.689 8.604 1.00 98.50 82 PHE A CA 1
ATOM 655 C C . PHE A 1 82 ? -11.249 4.779 8.462 1.00 98.50 82 PHE A C 1
ATOM 657 O O . PHE A 1 82 ? -10.599 5.459 9.257 1.00 98.50 82 PHE A O 1
ATOM 664 N N . LEU A 1 83 ? -10.710 4.099 7.457 1.00 98.75 83 LEU A N 1
ATOM 665 C CA . LEU A 1 83 ? -9.286 4.038 7.162 1.00 98.75 83 LEU A CA 1
ATOM 666 C C . LEU A 1 83 ? -9.048 4.490 5.721 1.00 98.75 83 LEU A C 1
ATOM 668 O O . LEU A 1 83 ? -9.671 3.950 4.804 1.00 98.75 83 LEU A O 1
ATOM 672 N N . ASP A 1 84 ? -8.152 5.455 5.536 1.00 98.44 84 ASP A N 1
ATOM 673 C CA . ASP A 1 84 ? -7.781 5.986 4.217 1.00 98.44 84 ASP A CA 1
ATOM 674 C C . ASP A 1 84 ? -8.944 6.598 3.415 1.00 98.44 84 ASP A C 1
ATOM 676 O O . ASP A 1 84 ? -8.995 6.588 2.188 1.00 98.44 84 ASP A O 1
ATOM 680 N N . LEU A 1 85 ? -9.962 7.084 4.129 1.00 96.94 85 LEU A N 1
ATOM 681 C CA . LEU A 1 85 ? -11.106 7.787 3.562 1.00 96.94 85 LEU A CA 1
ATOM 682 C C . LEU A 1 85 ? -11.883 8.528 4.656 1.00 96.94 85 LEU A C 1
ATOM 684 O O . LEU A 1 85 ? -11.595 8.409 5.845 1.00 96.94 85 LEU A O 1
ATOM 688 N N . ALA A 1 86 ? -12.944 9.218 4.229 1.00 95.25 86 ALA A N 1
ATOM 689 C CA . ALA A 1 86 ? -13.894 10.006 5.021 1.00 95.25 86 ALA A CA 1
ATOM 690 C C . ALA A 1 86 ? -13.511 11.467 5.319 1.00 95.25 86 ALA A C 1
ATOM 692 O O . ALA A 1 86 ? -14.419 12.231 5.663 1.00 95.25 86 ALA A O 1
ATOM 693 N N . SER A 1 87 ? -12.270 11.922 5.085 1.00 92.69 87 SER A N 1
ATOM 694 C CA . SER A 1 87 ? -11.912 13.355 5.236 1.00 92.69 87 SER A CA 1
ATOM 695 C C . SER A 1 87 ? -12.757 14.291 4.357 1.00 92.69 87 SER A C 1
ATOM 697 O O . SER A 1 87 ? -13.078 15.415 4.744 1.00 92.69 87 SER A O 1
ATOM 699 N N . GLY A 1 88 ? -13.215 13.801 3.201 1.00 91.62 88 GLY A N 1
ATOM 700 C CA . GLY A 1 88 ? -14.147 14.501 2.310 1.00 91.62 88 GLY A CA 1
ATOM 701 C C . GLY A 1 88 ? -15.629 14.426 2.712 1.00 91.62 88 GLY A C 1
ATOM 702 O O . GLY A 1 88 ? -16.469 15.016 2.033 1.00 91.62 88 GLY A O 1
ATOM 703 N N . SER A 1 89 ? -15.994 13.736 3.796 1.00 91.75 89 SER A N 1
ATOM 704 C CA . SER A 1 89 ? -17.396 13.424 4.141 1.00 91.75 89 SER A CA 1
ATOM 705 C C . SER A 1 89 ? -17.775 13.772 5.588 1.00 91.75 89 SER A C 1
ATOM 707 O O . SER A 1 89 ? -18.825 13.343 6.073 1.00 91.75 89 SER A O 1
ATOM 709 N N . LEU A 1 90 ? -16.962 14.581 6.279 1.00 91.31 90 LEU A N 1
ATOM 710 C CA . LEU A 1 90 ? -17.123 14.904 7.705 1.00 91.31 90 LEU A CA 1
ATOM 711 C C . LEU A 1 90 ? -18.492 15.515 8.047 1.00 91.31 90 LEU A C 1
ATOM 713 O O . LEU A 1 90 ? -19.136 15.083 9.004 1.00 91.31 90 LEU A O 1
ATOM 717 N N . ASN A 1 91 ? -18.976 16.476 7.252 1.00 86.75 91 ASN A N 1
ATOM 718 C CA . ASN A 1 91 ? -20.280 17.111 7.479 1.00 86.75 91 ASN A CA 1
ATOM 719 C C . ASN A 1 91 ? -21.459 16.152 7.308 1.00 86.75 91 ASN A C 1
ATOM 721 O O . ASN A 1 91 ? -22.512 16.353 7.909 1.00 86.75 91 ASN A O 1
ATOM 725 N N . TYR A 1 92 ? -21.311 15.137 6.460 1.00 86.81 92 TYR A N 1
ATOM 726 C CA . TYR A 1 92 ? -22.353 14.139 6.267 1.00 86.81 92 TYR A CA 1
ATOM 727 C C . TYR A 1 92 ? -22.365 13.152 7.439 1.00 86.81 92 TYR A C 1
ATOM 729 O O . TYR A 1 92 ? -23.415 12.903 8.030 1.00 86.81 92 TYR A O 1
ATOM 737 N N . LEU A 1 93 ? -21.183 12.684 7.850 1.00 89.12 93 LEU A N 1
ATOM 738 C CA . LEU A 1 93 ? -21.017 11.803 9.007 1.00 89.12 93 LEU A CA 1
ATOM 739 C C . LEU A 1 93 ? -21.497 12.445 10.314 1.00 89.12 93 LEU A C 1
ATOM 741 O O . LEU A 1 93 ? -22.094 11.764 11.141 1.00 89.12 93 LEU A O 1
ATOM 745 N N . SER A 1 94 ? -21.309 13.755 10.492 1.00 84.06 94 SER A N 1
ATOM 746 C CA . SER A 1 94 ? -21.737 14.459 11.710 1.00 84.06 94 SER A CA 1
ATOM 747 C C . SER A 1 94 ? -23.251 14.573 11.884 1.00 84.06 94 SER A C 1
ATOM 749 O O . SER A 1 94 ? -23.729 14.746 13.007 1.00 84.06 94 SER A O 1
ATOM 751 N N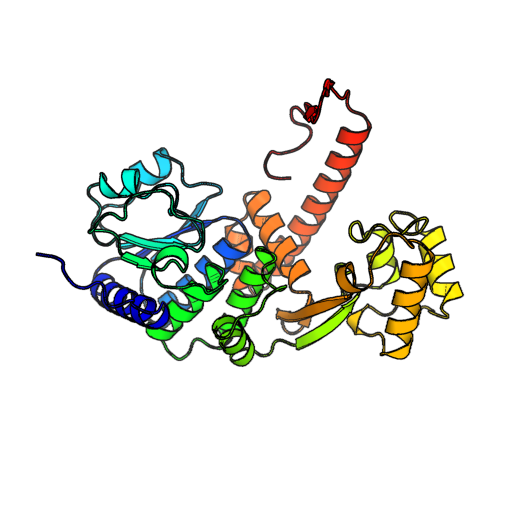 . ARG A 1 95 ? -24.005 14.481 10.782 1.00 84.69 95 ARG A N 1
ATOM 752 C CA . ARG A 1 95 ? -25.475 14.494 10.776 1.00 84.69 95 ARG A CA 1
ATOM 753 C C . ARG A 1 95 ? -26.068 13.122 11.064 1.00 84.69 95 ARG A C 1
ATOM 755 O O . ARG A 1 95 ? -27.253 13.030 11.377 1.00 84.69 95 ARG A O 1
ATOM 762 N N . MET A 1 96 ? -25.268 12.066 10.955 1.00 84.62 96 MET A N 1
ATOM 763 C CA . MET A 1 96 ? -25.713 10.721 11.277 1.00 84.62 96 MET A CA 1
ATOM 764 C C . MET A 1 96 ? -25.808 10.551 12.791 1.00 84.62 96 MET A C 1
ATOM 766 O O . MET A 1 96 ? -24.983 11.055 13.552 1.00 84.62 96 MET A O 1
ATOM 770 N N . ASN A 1 97 ? -26.807 9.791 13.238 1.00 84.75 97 ASN A N 1
ATOM 771 C CA . ASN A 1 97 ? -26.917 9.383 14.636 1.00 84.75 97 ASN A CA 1
ATOM 772 C C . ASN A 1 97 ? -25.989 8.189 14.916 1.00 84.75 97 ASN A C 1
ATOM 774 O O . ASN A 1 97 ? -26.460 7.095 15.229 1.00 84.75 97 ASN A O 1
ATOM 778 N N . LEU A 1 98 ? -24.689 8.398 14.698 1.00 83.12 98 LEU A N 1
ATOM 779 C CA . LEU A 1 98 ? -23.622 7.447 14.986 1.00 83.12 98 LEU A CA 1
ATOM 780 C C . LEU A 1 98 ? -22.873 7.913 16.229 1.00 83.12 98 LEU A C 1
ATOM 782 O O . LEU A 1 98 ? -22.488 9.078 16.347 1.00 83.12 98 LEU A O 1
ATOM 786 N N . GLU A 1 99 ? -22.657 6.987 17.149 1.00 82.44 99 GLU A N 1
ATOM 787 C CA . GLU A 1 99 ? -21.789 7.189 18.300 1.00 82.44 99 GLU A CA 1
ATOM 788 C C . GLU A 1 99 ? -20.424 6.569 18.003 1.00 82.44 99 GLU A C 1
ATOM 790 O O . GLU A 1 99 ? -20.342 5.550 17.322 1.00 82.44 99 GLU A O 1
ATOM 795 N N . ASN A 1 100 ? -19.353 7.159 18.540 1.00 87.19 100 ASN A N 1
ATOM 796 C CA . ASN A 1 100 ? -18.004 6.587 18.493 1.00 87.19 100 ASN A CA 1
ATOM 797 C C . ASN A 1 100 ? -17.500 6.294 17.068 1.00 87.19 100 ASN A C 1
ATOM 799 O O . ASN A 1 100 ? -17.134 5.167 16.733 1.00 87.19 100 ASN A O 1
ATOM 803 N N . VAL A 1 101 ? -17.472 7.339 16.238 1.00 94.56 101 VAL A N 1
ATOM 804 C CA . VAL A 1 101 ? -16.880 7.294 14.898 1.00 94.56 101 VAL A CA 1
ATOM 805 C C . VAL A 1 101 ? -15.407 7.692 14.967 1.00 94.56 101 VAL A C 1
ATOM 807 O O . VAL A 1 101 ? -15.061 8.738 15.530 1.00 94.56 101 VAL A O 1
ATOM 810 N N . PHE A 1 102 ? -14.560 6.861 14.370 1.00 97.31 102 PHE A N 1
ATOM 811 C CA . PHE A 1 102 ? -13.117 7.052 14.269 1.00 97.31 102 PHE A CA 1
ATOM 812 C C . PHE A 1 102 ? -12.709 7.189 12.803 1.00 97.31 102 PHE A C 1
ATOM 814 O O . PHE A 1 102 ? -13.205 6.459 11.949 1.00 97.31 102 PHE A O 1
ATOM 821 N N . ILE A 1 103 ? -11.814 8.124 12.507 1.00 97.75 103 ILE A N 1
ATOM 822 C CA . ILE A 1 103 ? -11.275 8.354 11.165 1.00 97.75 103 ILE A CA 1
ATOM 823 C C . ILE A 1 103 ? -9.755 8.407 11.283 1.00 97.75 103 ILE A C 1
ATOM 825 O O . ILE A 1 103 ? -9.230 9.206 12.059 1.00 97.75 103 ILE A O 1
ATOM 829 N N . ILE A 1 104 ? -9.064 7.555 10.532 1.00 98.38 104 ILE A N 1
ATOM 830 C CA . ILE A 1 104 ? -7.609 7.583 10.378 1.00 98.38 104 ILE A CA 1
ATOM 831 C C . ILE A 1 104 ? -7.332 7.757 8.892 1.00 98.38 104 ILE A C 1
ATOM 833 O O . ILE A 1 104 ? -7.524 6.831 8.106 1.00 98.38 104 ILE A O 1
ATOM 837 N N . ASP A 1 105 ? -6.956 8.971 8.516 1.00 97.56 105 ASP A N 1
ATOM 838 C CA . ASP A 1 105 ? -6.867 9.391 7.122 1.00 97.56 105 ASP A CA 1
ATOM 839 C C . ASP A 1 105 ? -5.793 10.476 6.980 1.00 97.56 105 ASP A C 1
ATOM 841 O O . ASP A 1 105 ? -5.465 11.168 7.944 1.00 97.56 105 ASP A O 1
ATOM 845 N N . HIS A 1 106 ? -5.251 10.629 5.781 1.00 95.31 106 HIS A N 1
ATOM 846 C CA . HIS A 1 106 ? -4.206 11.598 5.459 1.00 95.31 106 HIS A CA 1
ATOM 847 C C . HIS A 1 106 ? -4.610 12.604 4.376 1.00 95.31 106 HIS A C 1
ATOM 849 O O . HIS A 1 106 ? -3.871 13.549 4.115 1.00 95.31 106 HIS A O 1
ATOM 855 N N . HIS A 1 107 ? -5.785 12.440 3.768 1.00 94.94 107 HIS A N 1
ATOM 856 C CA . HIS A 1 107 ? -6.286 13.364 2.759 1.00 94.94 107 HIS A CA 1
ATOM 857 C C . HIS A 1 107 ? -6.542 14.771 3.325 1.00 94.94 107 HIS A C 1
ATOM 859 O O . HIS A 1 107 ? -6.865 14.948 4.504 1.00 94.94 107 HIS A O 1
ATOM 865 N N . GLU A 1 108 ? -6.459 15.783 2.456 1.00 93.00 108 GLU A N 1
ATOM 866 C CA . GLU A 1 108 ? -6.744 17.173 2.815 1.00 93.00 108 GLU A CA 1
ATOM 867 C C . GLU A 1 108 ? -8.175 17.341 3.349 1.00 93.00 108 GLU A C 1
ATOM 869 O O . GLU A 1 108 ? -9.149 16.817 2.796 1.00 93.00 108 GLU A O 1
ATOM 874 N N . ILE A 1 109 ? -8.311 18.127 4.419 1.00 91.81 109 ILE A N 1
ATOM 875 C CA . ILE A 1 109 ? -9.604 18.438 5.027 1.00 91.81 109 ILE A CA 1
ATOM 876 C C . ILE A 1 109 ? -9.987 19.881 4.707 1.00 91.81 109 ILE A C 1
ATOM 878 O O . ILE A 1 109 ? -9.355 20.831 5.162 1.00 91.81 109 ILE A O 1
ATOM 8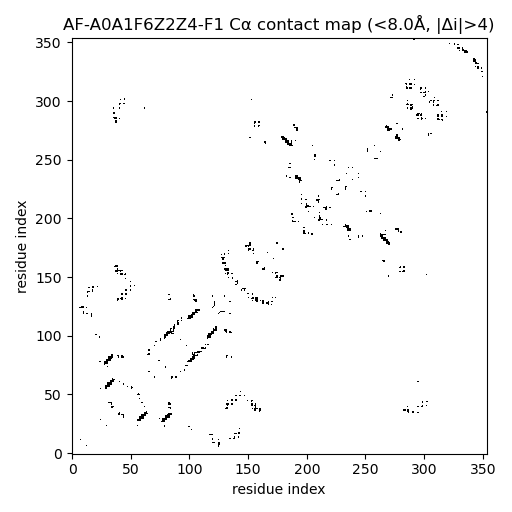82 N N . PHE A 1 110 ? -11.087 20.036 3.971 1.00 88.81 110 PHE A N 1
ATOM 883 C CA . PHE A 1 110 ? -11.656 21.339 3.601 1.00 88.81 110 PHE A CA 1
ATOM 884 C C . PHE A 1 110 ? -12.928 21.702 4.383 1.00 88.81 110 PHE A C 1
ATOM 886 O O . PHE A 1 110 ? -13.571 22.709 4.094 1.00 88.81 110 PHE A O 1
ATOM 893 N N . GLN A 1 111 ? -13.337 20.862 5.336 1.00 88.25 111 GLN A N 1
ATOM 894 C CA . GLN A 1 111 ? -14.579 21.004 6.103 1.00 88.25 111 GLN A CA 1
ATOM 895 C C . GLN A 1 111 ? -14.283 21.332 7.568 1.00 88.25 111 GLN A C 1
ATOM 897 O O . GLN A 1 111 ? -13.229 20.976 8.091 1.00 88.25 111 GLN A O 1
ATOM 902 N N . GLU A 1 112 ? -15.232 21.980 8.248 1.00 87.62 112 GLU A N 1
ATOM 903 C CA . GLU A 1 112 ? -15.152 22.157 9.699 1.00 87.62 112 GLU A CA 1
ATOM 904 C C . GLU A 1 112 ? -15.171 20.802 10.411 1.00 87.62 112 GLU A C 1
ATOM 906 O O . GLU A 1 112 ? -15.923 19.902 10.034 1.00 87.62 112 GLU A O 1
ATOM 911 N N . ILE A 1 113 ? -14.354 20.667 11.459 1.00 88.81 113 ILE A N 1
ATOM 912 C CA . ILE A 1 113 ? -14.231 19.418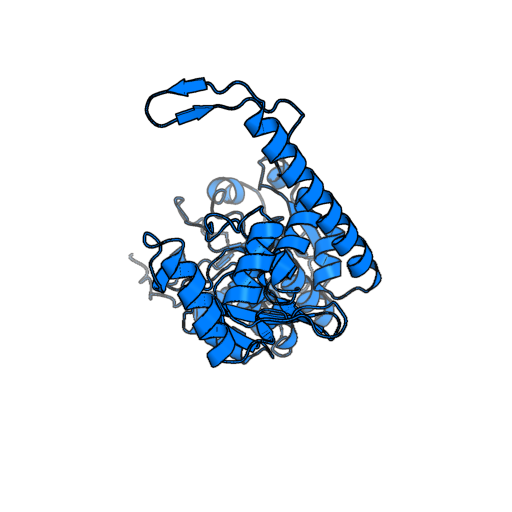 12.212 1.00 88.81 113 ILE A CA 1
ATOM 913 C C . ILE A 1 113 ? -15.409 19.269 13.176 1.00 88.81 113 ILE A C 1
ATOM 915 O O . ILE A 1 113 ? -15.520 20.042 14.134 1.00 88.81 113 ILE A O 1
ATOM 919 N N . PRO A 1 114 ? -16.282 18.266 12.987 1.00 87.25 114 PRO A N 1
ATOM 920 C CA . PRO A 1 114 ? -17.407 18.060 13.879 1.00 87.25 114 PRO A CA 1
ATOM 921 C C . PRO A 1 114 ? -16.924 17.559 15.252 1.00 87.25 114 PRO A C 1
ATOM 923 O O . PRO A 1 114 ? -16.185 16.575 15.305 1.00 87.25 114 PRO A O 1
ATOM 926 N N . PRO A 1 115 ? -17.391 18.134 16.381 1.00 82.06 115 PRO A N 1
ATOM 927 C CA . PRO A 1 115 ? -16.881 17.798 17.719 1.00 82.06 115 PRO A CA 1
ATOM 928 C C . PRO A 1 115 ? -17.041 16.332 18.147 1.00 82.06 115 PRO A C 1
ATOM 930 O O . PRO A 1 115 ? -16.406 15.899 19.104 1.00 82.06 115 PRO A O 1
ATOM 933 N N . LYS A 1 116 ? -17.938 15.589 17.489 1.00 84.19 116 LYS A N 1
ATOM 934 C CA . LYS A 1 116 ? -18.270 14.195 17.812 1.00 84.19 116 LYS A CA 1
ATOM 935 C C . LYS A 1 116 ? -17.358 13.169 17.131 1.00 84.19 116 LYS A C 1
ATOM 937 O O . LYS A 1 116 ? -17.445 11.992 17.468 1.00 84.19 116 LYS A O 1
ATOM 942 N N . LEU A 1 117 ? -16.539 13.582 16.162 1.00 91.25 117 LEU A N 1
ATOM 943 C CA . LEU A 1 117 ? -15.665 12.675 15.420 1.00 91.25 117 LEU A CA 1
ATOM 944 C C . LEU A 1 117 ? -14.293 12.594 16.092 1.00 91.25 117 LEU A C 1
ATOM 946 O O . LEU A 1 117 ? -13.736 13.610 16.504 1.00 91.25 117 LEU A O 1
ATOM 950 N N . ASN A 1 118 ? -13.739 11.387 16.178 1.00 94.31 118 ASN A N 1
ATOM 951 C CA . ASN A 1 118 ? -12.357 11.178 16.599 1.00 94.31 118 ASN A CA 1
ATOM 952 C C . ASN A 1 118 ? -11.501 11.023 15.341 1.00 94.31 118 ASN A C 1
ATOM 954 O O . ASN A 1 118 ? -11.649 10.035 14.625 1.00 94.31 118 ASN A O 1
ATOM 958 N N . ILE A 1 119 ? -10.654 12.009 15.045 1.00 95.19 119 ILE A N 1
ATOM 959 C CA . ILE A 1 119 ? -9.919 12.075 13.778 1.00 95.19 119 ILE A CA 1
ATOM 960 C C . ILE A 1 119 ? -8.422 12.092 14.060 1.00 95.19 119 ILE A C 1
ATOM 962 O O . ILE A 1 119 ? -7.933 12.961 14.777 1.00 95.19 119 ILE A O 1
ATOM 966 N N . ILE A 1 120 ? -7.706 11.152 13.454 1.00 96.50 120 ILE A N 1
ATOM 967 C CA . ILE A 1 120 ? -6.257 11.192 13.294 1.00 96.50 120 ILE A CA 1
ATOM 968 C C . ILE A 1 120 ? -6.003 11.599 11.846 1.00 96.50 120 ILE A C 1
ATOM 970 O O . ILE A 1 120 ? -6.264 10.813 10.937 1.00 96.50 120 ILE A O 1
ATOM 974 N N . ASN A 1 121 ? -5.517 12.825 11.641 1.00 95.50 121 ASN A N 1
ATOM 975 C CA . ASN A 1 121 ? -5.103 13.309 10.328 1.00 95.50 121 ASN A CA 1
ATOM 976 C C . ASN A 1 121 ? -3.947 14.326 10.476 1.00 95.50 121 ASN A C 1
ATOM 978 O O . ASN A 1 121 ? -4.091 15.290 11.241 1.00 95.50 121 ASN A O 1
ATOM 982 N N . PRO A 1 122 ? -2.809 14.152 9.771 1.00 92.75 122 PRO A N 1
ATOM 983 C CA . PRO A 1 122 ? -1.674 15.071 9.827 1.00 92.75 122 PRO A CA 1
ATOM 984 C C . PRO A 1 122 ? -2.047 16.526 9.527 1.00 92.75 122 PRO A C 1
ATOM 986 O O . PRO A 1 122 ? -1.501 17.421 10.161 1.00 92.75 122 PRO A O 1
ATOM 989 N N . HIS A 1 123 ? -3.035 16.786 8.665 1.00 91.50 123 HIS A N 1
ATOM 990 C CA . HIS A 1 123 ? -3.499 18.144 8.356 1.00 91.50 123 HIS A CA 1
ATOM 991 C C . HIS A 1 123 ? -4.128 18.883 9.551 1.00 91.50 123 HIS A C 1
ATOM 993 O O . HIS A 1 123 ? -4.252 20.107 9.510 1.00 91.50 123 HIS A O 1
ATOM 999 N N . LEU A 1 124 ? -4.522 18.176 10.617 1.00 90.06 124 LEU A N 1
ATOM 1000 C CA . LEU A 1 124 ? -5.109 18.775 11.823 1.00 90.06 124 LEU A CA 1
ATOM 1001 C C . LEU A 1 124 ? -4.095 18.987 12.946 1.00 90.06 124 LEU A C 1
ATOM 1003 O O . LEU A 1 124 ? -4.220 19.930 13.728 1.00 90.06 124 LEU A O 1
ATOM 1007 N N . ASN A 1 125 ? -3.118 18.089 13.057 1.00 81.25 125 ASN A N 1
ATOM 1008 C CA . ASN A 1 125 ? -2.274 17.961 14.247 1.00 81.25 125 ASN A CA 1
ATOM 1009 C C . ASN A 1 125 ? -0.774 17.935 13.927 1.00 81.25 125 ASN A C 1
ATOM 1011 O O . ASN A 1 125 ? 0.038 17.659 14.809 1.00 81.25 125 ASN A O 1
ATOM 1015 N N . GLY A 1 126 ? -0.394 18.216 12.681 1.00 78.62 126 GLY A N 1
ATOM 1016 C CA . GLY A 1 126 ? 0.953 17.955 12.206 1.00 78.62 126 GLY A CA 1
ATOM 1017 C C . GLY A 1 126 ? 1.339 18.677 10.919 1.00 78.62 126 GLY A C 1
ATOM 1018 O O . GLY A 1 126 ? 0.597 19.477 10.352 1.00 78.62 126 GLY A O 1
ATOM 1019 N N . LYS A 1 127 ? 2.570 18.410 10.494 1.00 79.69 127 LYS A N 1
ATOM 1020 C CA . LYS A 1 127 ? 3.108 18.735 9.160 1.00 79.69 127 LYS A CA 1
ATOM 1021 C C . LYS A 1 127 ? 3.775 17.515 8.519 1.00 79.69 127 LYS A C 1
ATOM 1023 O O . LYS A 1 127 ? 4.480 17.651 7.525 1.00 79.69 127 LYS A O 1
ATOM 1028 N N . GLU A 1 128 ? 3.634 16.361 9.159 1.00 84.56 128 GLU A N 1
ATOM 1029 C CA . GLU A 1 128 ? 4.201 15.092 8.749 1.00 84.56 128 GLU A CA 1
ATOM 1030 C C . GLU A 1 128 ? 3.517 14.589 7.476 1.00 84.56 128 GLU A C 1
ATOM 1032 O O . GLU A 1 128 ? 2.309 14.745 7.293 1.00 84.56 128 GLU A O 1
ATOM 1037 N N . GLU A 1 129 ? 4.302 13.968 6.603 1.00 88.31 129 GLU A N 1
ATOM 1038 C CA . GLU A 1 129 ? 3.830 13.387 5.349 1.00 88.31 129 GLU A CA 1
ATOM 1039 C C . GLU A 1 129 ? 3.669 11.881 5.587 1.00 88.31 129 GLU A C 1
ATOM 1041 O O . GLU A 1 129 ? 4.497 11.063 5.180 1.00 88.31 129 GLU A O 1
ATOM 1046 N N . LEU A 1 130 ? 2.607 11.515 6.311 1.00 93.75 130 LEU A N 1
ATOM 1047 C CA . LEU A 1 130 ? 2.269 10.123 6.610 1.00 93.75 130 LEU A CA 1
ATOM 1048 C C . LEU A 1 130 ? 1.100 9.645 5.754 1.00 93.75 130 LEU A C 1
ATOM 1050 O O . LEU A 1 130 ? 0.114 10.362 5.616 1.00 93.75 130 LEU A O 1
ATOM 1054 N N . SER A 1 131 ? 1.194 8.417 5.248 1.00 96.88 131 SER A N 1
ATOM 1055 C CA . SER A 1 131 ? 0.051 7.704 4.675 1.00 96.88 131 SER A CA 1
ATOM 1056 C C . SER A 1 131 ? -0.872 7.180 5.778 1.00 96.88 131 SER A C 1
ATOM 1058 O O . SER A 1 131 ? -0.469 7.069 6.950 1.00 96.88 131 SER A O 1
ATOM 1060 N N . SER A 1 132 ? -2.100 6.807 5.428 1.00 98.06 132 SER A N 1
ATOM 1061 C CA . SER A 1 132 ? -3.052 6.251 6.389 1.00 98.06 132 SER A CA 1
ATOM 1062 C C . SER A 1 132 ? -2.531 4.949 6.989 1.00 98.06 132 SER A C 1
ATOM 1064 O O . SER A 1 132 ? -2.648 4.753 8.198 1.00 98.06 132 SER A O 1
ATOM 1066 N N . SER A 1 133 ? -1.852 4.095 6.219 1.00 98.50 133 SER A N 1
ATOM 1067 C CA . SER A 1 133 ? -1.275 2.855 6.768 1.00 98.50 133 SER A CA 1
ATOM 1068 C C . SER A 1 133 ? -0.183 3.104 7.814 1.00 98.50 133 SER A C 1
ATOM 1070 O O . SER A 1 133 ? -0.122 2.379 8.815 1.00 98.50 133 SER A O 1
ATOM 1072 N N . SER A 1 134 ? 0.625 4.159 7.658 1.00 97.50 134 SER A N 1
ATOM 1073 C CA . SER A 1 134 ? 1.572 4.608 8.685 1.00 97.50 134 SER A CA 1
ATOM 1074 C C . SER A 1 134 ? 0.855 5.096 9.945 1.00 97.50 134 SER A C 1
ATOM 1076 O O . SER A 1 134 ? 1.213 4.685 11.053 1.00 97.50 134 SER A O 1
ATOM 1078 N N . LEU A 1 135 ? -0.196 5.910 9.801 1.00 97.75 135 LEU A N 1
ATOM 1079 C CA . LEU A 1 135 ? -1.008 6.381 10.931 1.00 97.75 135 LEU A CA 1
ATOM 1080 C C . LEU A 1 135 ? -1.684 5.221 11.670 1.00 97.75 135 LEU A C 1
ATOM 1082 O O . LEU A 1 135 ? -1.644 5.160 12.900 1.00 97.75 135 LEU A O 1
ATOM 1086 N N . VAL A 1 136 ? -2.253 4.267 10.932 1.00 98.62 136 VAL A N 1
ATOM 1087 C CA . VAL A 1 136 ? -2.912 3.081 11.487 1.00 98.62 136 VAL A CA 1
ATOM 1088 C C . VAL A 1 136 ? -1.918 2.189 12.215 1.00 98.62 136 VAL A C 1
ATOM 1090 O O . VAL A 1 136 ? -2.247 1.667 13.279 1.00 98.62 136 VAL A O 1
ATOM 1093 N N . TYR A 1 137 ? -0.696 2.031 11.706 1.00 98.19 137 TYR A N 1
ATOM 1094 C CA . TYR A 1 137 ? 0.349 1.304 12.422 1.00 98.19 137 TYR A CA 1
ATOM 1095 C C . TYR A 1 137 ? 0.713 1.973 13.749 1.00 98.19 137 TYR A C 1
ATOM 1097 O O . TYR A 1 137 ? 0.745 1.300 14.782 1.00 98.19 137 TYR A O 1
ATOM 1105 N N . LEU A 1 138 ? 0.929 3.292 13.752 1.00 96.69 138 LEU A N 1
ATOM 1106 C CA . LEU A 1 138 ? 1.230 4.040 14.976 1.00 96.69 138 LEU A CA 1
ATOM 1107 C C . LEU A 1 138 ? 0.075 3.964 15.985 1.00 96.69 138 LEU A C 1
ATOM 1109 O O . LEU A 1 138 ? 0.314 3.750 17.173 1.00 96.69 138 LEU A O 1
ATOM 1113 N N . PHE A 1 139 ? -1.165 4.064 15.508 1.00 97.81 139 PHE A N 1
ATOM 1114 C CA . PHE A 1 139 ? -2.375 3.860 16.301 1.00 97.81 139 PHE A CA 1
ATOM 1115 C C . PHE A 1 139 ? -2.437 2.446 16.896 1.00 97.81 139 PHE A C 1
ATOM 1117 O O . PHE A 1 139 ? -2.572 2.281 18.106 1.00 97.81 139 PHE A O 1
ATOM 1124 N N . CYS A 1 140 ? -2.240 1.410 16.081 1.00 97.69 140 CYS A N 1
ATOM 1125 C CA . CYS A 1 140 ? -2.263 0.015 16.523 1.00 97.69 140 CYS A CA 1
ATOM 1126 C C . CYS A 1 140 ? -1.126 -0.332 17.492 1.00 97.69 140 CYS A C 1
ATOM 1128 O O . CYS A 1 140 ? -1.279 -1.235 18.315 1.00 97.69 140 CYS A O 1
ATOM 1130 N N . LYS A 1 141 ? 0.002 0.384 17.428 1.00 95.00 141 LYS A N 1
ATOM 1131 C CA . LYS A 1 141 ? 1.101 0.269 18.395 1.00 95.00 141 LYS A CA 1
ATOM 1132 C C . LYS A 1 141 ? 0.708 0.790 19.782 1.00 95.00 141 LYS A C 1
ATOM 1134 O O . LYS A 1 141 ? 1.216 0.266 20.768 1.00 95.00 141 LYS A O 1
ATOM 1139 N N . GLN A 1 142 ? -0.207 1.763 19.869 1.00 94.88 142 GLN A N 1
ATOM 1140 C CA . GLN A 1 142 ? -0.794 2.190 21.149 1.00 94.88 142 GLN A CA 1
ATOM 1141 C C . GLN A 1 142 ? -1.762 1.139 21.705 1.00 94.88 142 GLN A C 1
ATOM 1143 O O . GLN A 1 142 ? -1.784 0.912 22.909 1.00 94.88 142 GLN A O 1
ATOM 1148 N N . LEU A 1 143 ? -2.524 0.462 20.835 1.00 94.12 143 LEU A N 1
ATOM 1149 C CA . LEU A 1 143 ? -3.460 -0.592 21.251 1.00 94.12 143 LEU A CA 1
ATOM 1150 C C . LEU A 1 143 ? -2.742 -1.859 21.737 1.00 94.12 143 LEU A C 1
ATOM 1152 O O . LEU A 1 143 ? -3.196 -2.521 22.666 1.00 94.12 143 LEU A O 1
ATOM 1156 N N . ASN A 1 144 ? -1.646 -2.227 21.070 1.00 89.44 144 ASN A N 1
ATOM 1157 C CA . ASN A 1 144 ? -0.823 -3.377 21.419 1.00 89.44 144 ASN A CA 1
ATOM 1158 C C . ASN A 1 144 ? 0.624 -3.155 20.942 1.00 89.44 144 ASN A C 1
ATOM 1160 O O . ASN A 1 144 ? 0.897 -3.107 19.739 1.00 89.44 144 ASN A O 1
ATOM 1164 N N . GLY A 1 145 ? 1.561 -3.045 21.889 1.00 77.88 145 GLY A N 1
ATOM 1165 C CA . GLY A 1 145 ? 2.971 -2.741 21.620 1.00 77.88 145 GLY A CA 1
ATOM 1166 C C . GLY A 1 145 ? 3.740 -3.837 20.867 1.00 77.88 145 GLY A C 1
ATOM 1167 O O . GLY A 1 145 ? 4.811 -3.567 20.323 1.00 77.88 145 GLY A O 1
ATOM 1168 N N . GLU A 1 146 ? 3.195 -5.053 20.775 1.00 76.69 146 GLU A N 1
ATOM 1169 C CA . GLU A 1 146 ? 3.807 -6.213 20.111 1.00 76.69 146 GLU A CA 1
ATOM 1170 C C . GLU A 1 146 ? 3.421 -6.334 18.621 1.00 76.69 146 GLU A C 1
ATOM 1172 O O . GLU A 1 146 ? 3.108 -7.421 18.140 1.00 76.69 146 GLU A O 1
ATOM 1177 N N . ASN A 1 147 ? 3.389 -5.222 17.877 1.00 83.69 147 ASN A N 1
ATOM 1178 C CA . ASN A 1 147 ? 2.927 -5.181 16.475 1.00 83.69 147 ASN A CA 1
ATOM 1179 C C . ASN A 1 147 ? 4.024 -4.869 15.442 1.00 83.69 147 ASN A C 1
ATOM 1181 O O . ASN A 1 147 ? 3.710 -4.529 14.301 1.00 83.69 147 ASN A O 1
ATOM 1185 N N . LYS A 1 148 ? 5.308 -4.967 15.806 1.00 87.44 148 LYS A N 1
ATOM 1186 C CA . LYS A 1 148 ? 6.433 -4.565 14.937 1.00 87.44 148 LYS A CA 1
ATOM 1187 C C . LYS A 1 148 ? 6.466 -5.283 13.588 1.00 87.44 148 LYS A C 1
ATOM 1189 O O . LYS A 1 148 ? 6.848 -4.696 12.583 1.00 87.44 148 LYS A O 1
ATOM 1194 N N . GLU A 1 149 ? 6.008 -6.527 13.519 1.00 89.56 149 GLU A N 1
ATOM 1195 C CA . GLU A 1 149 ? 5.935 -7.275 12.265 1.00 89.56 149 GLU A CA 1
ATOM 1196 C C . GLU A 1 149 ? 4.960 -6.662 11.243 1.00 89.56 149 GLU A C 1
ATOM 1198 O O . GLU A 1 149 ? 5.097 -6.910 10.043 1.00 89.56 149 GLU A O 1
ATOM 1203 N N . LEU A 1 150 ? 4.003 -5.844 11.701 1.00 95.38 150 LEU A N 1
ATOM 1204 C CA . LEU A 1 150 ? 3.044 -5.128 10.857 1.00 95.38 150 LEU A CA 1
ATOM 1205 C C . LEU A 1 150 ? 3.628 -3.840 10.261 1.00 95.38 150 LEU A C 1
ATOM 1207 O O . LEU A 1 150 ? 3.059 -3.318 9.305 1.00 95.38 150 LEU A O 1
ATOM 1211 N N . ALA A 1 151 ? 4.783 -3.362 10.738 1.00 96.31 151 ALA A N 1
ATOM 1212 C CA . ALA A 1 151 ? 5.446 -2.171 10.198 1.00 96.31 151 ALA A CA 1
ATOM 1213 C C . ALA A 1 151 ? 5.733 -2.300 8.692 1.00 96.31 151 ALA A C 1
ATOM 1215 O O . ALA A 1 151 ? 5.635 -1.333 7.940 1.00 96.31 151 ALA A O 1
ATOM 1216 N N . LYS A 1 152 ? 5.993 -3.526 8.215 1.00 96.69 152 LYS A N 1
ATOM 1217 C CA . LYS A 1 152 ? 6.176 -3.804 6.785 1.00 96.69 152 LYS A CA 1
ATOM 1218 C C . LYS A 1 152 ? 4.934 -3.470 5.947 1.00 96.69 152 LYS A C 1
ATOM 1220 O O . LYS A 1 152 ? 5.073 -3.086 4.793 1.00 96.69 152 LYS A O 1
ATOM 1225 N N . LEU A 1 153 ? 3.730 -3.602 6.511 1.00 98.25 153 LEU A N 1
ATOM 1226 C CA . LEU A 1 153 ? 2.484 -3.245 5.831 1.00 98.25 153 LEU A CA 1
ATOM 1227 C C . LEU A 1 153 ? 2.296 -1.728 5.767 1.00 98.25 153 LEU A C 1
ATOM 1229 O O . LEU A 1 153 ? 1.862 -1.240 4.734 1.00 98.25 153 LEU A O 1
ATOM 1233 N N . ALA A 1 154 ? 2.688 -0.992 6.810 1.00 97.75 154 ALA A N 1
ATOM 1234 C CA . ALA A 1 154 ? 2.655 0.471 6.800 1.00 97.75 154 ALA A CA 1
ATOM 1235 C C . ALA A 1 154 ? 3.565 1.053 5.713 1.00 97.75 154 ALA A C 1
ATOM 1237 O O . ALA A 1 154 ? 3.150 1.871 4.903 1.00 97.75 154 ALA A O 1
ATOM 1238 N N . ILE A 1 155 ? 4.797 0.547 5.611 1.00 97.00 155 ILE A N 1
ATOM 1239 C CA . ILE A 1 155 ? 5.707 0.983 4.544 1.00 97.00 155 ILE A CA 1
ATOM 1240 C C . ILE A 1 155 ? 5.193 0.575 3.160 1.00 97.00 155 ILE A C 1
ATOM 1242 O O . ILE A 1 155 ? 5.397 1.299 2.188 1.00 97.00 155 ILE A O 1
ATOM 1246 N N . LEU A 1 156 ? 4.502 -0.562 3.052 1.00 98.06 156 LEU A N 1
ATOM 1247 C CA . LEU A 1 156 ? 3.883 -0.974 1.797 1.00 98.06 156 LEU A CA 1
ATOM 1248 C C . LEU A 1 156 ? 2.748 -0.031 1.364 1.00 98.06 156 LEU A C 1
ATOM 1250 O O . LEU A 1 156 ? 2.669 0.273 0.175 1.00 98.06 156 LEU A O 1
ATOM 1254 N N . GLY A 1 157 ? 1.910 0.441 2.292 1.00 98.25 157 GLY A N 1
ATOM 1255 C CA . GLY A 1 157 ? 0.871 1.435 2.005 1.00 98.25 157 GLY A CA 1
ATOM 1256 C C . GLY A 1 157 ? 1.447 2.807 1.654 1.00 98.25 157 GLY A C 1
ATOM 1257 O O . GLY A 1 157 ? 1.120 3.333 0.597 1.00 98.25 157 GLY A O 1
ATOM 1258 N N . MET A 1 158 ? 2.445 3.289 2.406 1.00 96.75 158 MET A N 1
ATOM 1259 C CA . MET A 1 158 ? 3.204 4.510 2.076 1.00 96.75 158 MET A CA 1
ATOM 1260 C C . MET A 1 158 ? 3.763 4.496 0.640 1.00 96.75 158 MET A C 1
ATOM 1262 O O . MET A 1 158 ? 3.715 5.500 -0.070 1.00 96.75 158 MET A O 1
ATOM 1266 N N . ILE A 1 159 ? 4.292 3.353 0.191 1.00 96.19 159 ILE A N 1
ATOM 1267 C CA . ILE A 1 159 ? 4.785 3.177 -1.187 1.00 96.19 159 ILE A CA 1
ATOM 1268 C C . ILE A 1 159 ? 3.630 3.045 -2.188 1.00 96.19 159 ILE A C 1
ATOM 1270 O O . ILE A 1 159 ? 3.767 3.409 -3.355 1.00 96.19 159 ILE A O 1
ATOM 1274 N N . GLY A 1 160 ? 2.484 2.523 -1.751 1.00 96.50 160 GLY A N 1
ATOM 1275 C CA . GLY A 1 160 ? 1.229 2.560 -2.497 1.00 96.50 160 GLY A CA 1
ATOM 1276 C C . GLY A 1 160 ? 0.848 3.970 -2.938 1.00 96.50 160 GLY A C 1
ATOM 1277 O O . GLY A 1 160 ? 0.541 4.159 -4.116 1.00 96.50 160 GLY A O 1
ATOM 1278 N N . ASP A 1 161 ? 1.003 4.937 -2.037 1.00 96.00 161 ASP A N 1
ATOM 1279 C CA . ASP A 1 161 ? 0.690 6.353 -2.266 1.00 96.00 161 ASP A CA 1
ATOM 1280 C C . ASP A 1 161 ? 1.841 7.154 -2.875 1.00 96.00 161 ASP A C 1
ATOM 1282 O O . ASP A 1 161 ? 1.745 8.365 -3.071 1.00 96.00 161 ASP A O 1
ATOM 1286 N N . SER A 1 162 ? 2.945 6.490 -3.226 1.00 93.56 162 SER A N 1
ATOM 1287 C CA . SER A 1 162 ? 4.138 7.139 -3.781 1.00 93.56 162 SER A CA 1
ATOM 1288 C C . SER A 1 162 ? 4.774 8.187 -2.844 1.00 93.56 162 SER A C 1
ATOM 1290 O O . SER A 1 162 ? 5.381 9.160 -3.313 1.00 93.56 162 SER A O 1
ATOM 1292 N N . MET A 1 163 ? 4.639 8.009 -1.523 1.00 92.31 163 MET A N 1
ATOM 1293 C CA . MET A 1 163 ? 5.145 8.936 -0.497 1.00 92.31 163 MET A CA 1
ATOM 1294 C C . MET A 1 163 ? 6.610 8.676 -0.107 1.00 92.31 163 MET A C 1
ATOM 1296 O O . MET A 1 163 ? 7.194 9.395 0.698 1.00 92.31 163 MET A O 1
ATOM 1300 N N . GLU A 1 164 ? 7.279 7.697 -0.718 1.00 89.50 164 GLU A N 1
ATOM 1301 C CA . GLU A 1 164 ? 8.645 7.298 -0.362 1.00 89.50 164 GLU A CA 1
ATOM 1302 C C . GLU A 1 164 ? 9.750 8.296 -0.764 1.00 89.50 164 GLU A C 1
ATOM 1304 O O . GLU A 1 164 ? 10.923 8.091 -0.446 1.00 89.50 164 GLU A O 1
ATOM 1309 N N . LYS A 1 165 ? 9.401 9.385 -1.462 1.00 84.25 165 LYS A N 1
ATOM 1310 C CA . LYS A 1 165 ? 10.349 10.439 -1.874 1.00 84.25 165 LYS A CA 1
ATOM 1311 C C . LYS A 1 165 ? 10.805 11.324 -0.711 1.00 84.25 165 LYS A C 1
ATOM 1313 O O . LYS A 1 165 ? 11.880 11.918 -0.795 1.00 84.25 165 LYS A O 1
ATOM 1318 N N . SER A 1 166 ? 9.995 11.418 0.341 1.00 80.69 166 SER A N 1
ATOM 1319 C CA . SER A 1 166 ? 10.211 12.271 1.509 1.00 80.69 166 SER A CA 1
ATOM 1320 C C . SER A 1 166 ? 9.891 11.458 2.762 1.00 80.69 166 SER A C 1
ATOM 1322 O O . SER A 1 166 ? 8.743 11.314 3.160 1.00 80.69 166 SER A O 1
ATOM 1324 N N . ILE A 1 167 ? 10.917 10.843 3.358 1.00 86.69 167 ILE A N 1
ATOM 1325 C CA . ILE A 1 167 ? 10.737 10.008 4.551 1.00 86.69 167 ILE A CA 1
ATOM 1326 C C . ILE A 1 167 ? 10.947 10.879 5.784 1.00 86.69 167 ILE A C 1
ATOM 1328 O O . ILE A 1 167 ? 12.085 11.200 6.144 1.00 86.69 167 ILE A O 1
ATOM 1332 N N . ASP A 1 168 ? 9.852 11.237 6.443 1.00 87.50 168 ASP A N 1
ATOM 1333 C CA . ASP A 1 168 ? 9.895 11.984 7.693 1.00 87.50 168 ASP A CA 1
ATOM 1334 C C . ASP A 1 168 ? 10.417 11.149 8.883 1.00 87.50 168 ASP A C 1
ATOM 1336 O O . ASP A 1 168 ? 10.793 9.974 8.776 1.00 87.50 168 ASP A O 1
ATOM 1340 N N . LYS A 1 169 ? 10.492 11.780 10.059 1.00 90.81 169 LYS A N 1
ATOM 1341 C CA . LYS A 1 169 ? 10.983 11.139 11.285 1.00 90.81 169 LYS A CA 1
ATOM 1342 C C . LYS A 1 169 ? 10.117 9.942 11.695 1.00 90.81 169 LYS A C 1
ATOM 1344 O O . LYS A 1 169 ? 10.673 8.939 12.138 1.00 90.81 169 LYS A O 1
ATOM 1349 N N . LEU A 1 170 ? 8.795 10.039 11.569 1.00 91.62 170 LEU A N 1
ATOM 1350 C CA . LEU A 1 170 ? 7.867 8.998 12.007 1.00 91.62 170 LEU A CA 1
ATOM 1351 C C . LEU A 1 170 ? 7.917 7.795 11.059 1.00 91.62 170 LEU A C 1
ATOM 1353 O O . LEU A 1 170 ? 8.092 6.675 11.532 1.00 91.62 170 LEU A O 1
ATOM 1357 N N . ASN A 1 171 ? 7.919 8.007 9.743 1.00 91.81 171 ASN A N 1
ATOM 1358 C CA . ASN A 1 171 ? 8.141 6.943 8.762 1.00 91.81 171 ASN A CA 1
ATOM 1359 C C . ASN A 1 171 ? 9.505 6.259 8.963 1.00 91.81 171 ASN A C 1
ATOM 1361 O O . ASN A 1 171 ? 9.591 5.035 8.888 1.00 91.81 171 ASN A O 1
ATOM 1365 N N . ASN A 1 172 ? 10.569 6.997 9.308 1.00 92.00 172 ASN A N 1
ATOM 1366 C CA . ASN A 1 172 ? 11.855 6.375 9.655 1.00 92.00 172 ASN A CA 1
ATOM 1367 C C . ASN A 1 172 ? 11.766 5.474 10.901 1.00 92.00 172 ASN A C 1
ATOM 1369 O O . ASN A 1 172 ? 12.403 4.421 10.935 1.00 92.00 172 ASN A O 1
ATOM 1373 N N . LEU A 1 173 ? 10.973 5.840 11.916 1.00 91.94 173 LEU A N 1
ATOM 1374 C CA . LEU A 1 173 ? 10.734 4.966 13.072 1.00 91.94 173 LEU A CA 1
ATOM 1375 C C . LEU A 1 173 ? 10.005 3.679 12.665 1.00 91.94 173 LEU A C 1
ATOM 1377 O O . LEU A 1 173 ? 10.374 2.608 13.139 1.00 91.94 173 LEU A O 1
ATOM 1381 N N . ILE A 1 174 ? 9.025 3.772 11.762 1.00 94.19 174 ILE A N 1
ATOM 1382 C CA . ILE A 1 174 ? 8.299 2.607 11.232 1.00 94.19 174 ILE A CA 1
ATOM 1383 C C . ILE A 1 174 ? 9.246 1.703 10.433 1.00 94.19 174 ILE A C 1
ATOM 1385 O O . ILE A 1 174 ? 9.258 0.492 10.640 1.00 94.19 174 ILE A O 1
ATOM 1389 N N . ILE A 1 175 ? 10.098 2.275 9.576 1.00 92.50 175 ILE A N 1
ATOM 1390 C CA . ILE A 1 175 ? 11.117 1.513 8.838 1.00 92.50 175 ILE A CA 1
ATOM 1391 C C . ILE A 1 175 ? 12.023 0.756 9.816 1.00 92.50 175 ILE A C 1
ATOM 1393 O O . ILE A 1 175 ? 12.245 -0.438 9.625 1.00 92.50 175 ILE A O 1
ATOM 1397 N N . ASN A 1 176 ? 12.484 1.408 10.887 1.00 91.69 176 ASN A N 1
ATOM 1398 C CA . ASN A 1 176 ? 13.362 0.798 11.892 1.00 91.69 176 ASN A CA 1
ATOM 1399 C C . ASN A 1 176 ? 12.690 -0.310 12.724 1.00 91.69 176 ASN A C 1
ATOM 1401 O O . ASN A 1 176 ? 13.390 -1.142 13.299 1.00 91.69 176 ASN A O 1
ATOM 1405 N N . ASP A 1 177 ? 11.357 -0.344 12.794 1.00 91.25 177 ASP A N 1
ATOM 1406 C CA . ASP A 1 177 ? 10.612 -1.441 13.424 1.00 91.25 177 ASP A CA 1
ATOM 1407 C C . ASP A 1 177 ? 10.525 -2.694 12.522 1.00 91.25 177 ASP A C 1
ATOM 1409 O O . ASP A 1 177 ? 10.080 -3.747 12.980 1.00 91.25 177 ASP A O 1
ATOM 1413 N N . SER A 1 178 ? 10.964 -2.613 11.261 1.00 86.38 178 SER A N 1
ATOM 1414 C CA . SER A 1 178 ? 10.817 -3.663 10.247 1.00 86.38 178 SER A CA 1
ATOM 1415 C C . SER A 1 178 ? 12.151 -4.114 9.636 1.00 86.38 178 SER A C 1
ATOM 1417 O O . SER A 1 178 ? 13.113 -3.358 9.555 1.00 86.38 178 SER A O 1
ATOM 1419 N N . GLU A 1 179 ? 12.207 -5.341 9.110 1.00 87.12 179 GLU A N 1
ATOM 1420 C CA . GLU A 1 179 ? 13.374 -5.859 8.367 1.00 87.12 179 GLU A CA 1
ATOM 1421 C C . GLU A 1 179 ? 13.395 -5.401 6.892 1.00 87.12 179 GLU A C 1
ATOM 1423 O O . GLU A 1 179 ? 13.631 -6.193 5.972 1.00 87.12 179 GLU A O 1
ATOM 1428 N N . ILE A 1 180 ? 13.093 -4.129 6.629 1.00 90.94 180 ILE A N 1
ATOM 1429 C CA . ILE A 1 180 ? 13.043 -3.595 5.264 1.00 90.94 180 ILE A CA 1
ATOM 1430 C C . ILE A 1 180 ? 14.448 -3.275 4.775 1.00 90.94 180 ILE A C 1
ATOM 1432 O O . ILE A 1 180 ? 15.228 -2.593 5.438 1.00 90.94 180 ILE A O 1
ATOM 1436 N N . LYS A 1 181 ? 14.764 -3.732 3.562 1.00 92.69 181 LYS A N 1
ATOM 1437 C CA . LYS A 1 181 ? 16.007 -3.349 2.894 1.00 92.69 181 LYS A CA 1
ATOM 1438 C C . LYS A 1 181 ? 15.739 -2.172 1.975 1.00 92.69 181 LYS A C 1
ATOM 1440 O O . LYS A 1 181 ? 14.939 -2.266 1.049 1.00 92.69 181 LYS A O 1
ATOM 1445 N N . ARG A 1 182 ? 16.458 -1.082 2.213 1.00 91.50 182 ARG A N 1
ATOM 1446 C CA . ARG A 1 182 ? 16.469 0.102 1.359 1.00 91.50 182 ARG A CA 1
ATOM 1447 C C . ARG A 1 182 ? 17.745 0.098 0.529 1.00 91.50 182 ARG A C 1
ATOM 1449 O O . ARG A 1 182 ? 18.842 0.052 1.082 1.00 91.50 182 ARG A O 1
ATOM 1456 N N . ARG A 1 183 ? 17.607 0.131 -0.796 1.00 90.38 183 ARG A N 1
ATOM 1457 C CA . ARG A 1 183 ? 18.734 0.191 -1.734 1.00 90.38 183 ARG A CA 1
ATOM 1458 C C . ARG A 1 183 ? 18.562 1.378 -2.668 1.00 90.38 183 ARG A C 1
ATOM 1460 O O . ARG A 1 183 ? 17.557 1.464 -3.363 1.00 90.38 183 ARG A O 1
ATOM 1467 N N . ARG A 1 184 ? 19.561 2.254 -2.746 1.00 89.62 184 ARG A N 1
ATOM 1468 C CA . ARG A 1 184 ? 19.567 3.328 -3.743 1.00 89.62 184 ARG A CA 1
ATOM 1469 C C . ARG A 1 184 ? 19.907 2.755 -5.119 1.00 89.62 184 ARG A C 1
ATOM 1471 O O . ARG A 1 184 ? 20.877 2.012 -5.250 1.00 89.62 184 ARG A O 1
ATOM 1478 N N . GLY A 1 185 ? 19.126 3.088 -6.139 1.00 90.75 185 GLY A N 1
ATOM 1479 C CA . GLY A 1 185 ? 19.337 2.563 -7.484 1.00 90.75 185 GLY A CA 1
ATOM 1480 C C . GLY A 1 185 ? 18.425 3.191 -8.526 1.00 90.75 185 GLY A C 1
ATOM 1481 O O . GLY A 1 185 ? 17.719 4.165 -8.261 1.00 90.75 185 GLY A O 1
ATOM 1482 N N . LEU A 1 186 ? 18.465 2.625 -9.729 1.00 91.50 186 LEU A N 1
ATOM 1483 C CA . LEU A 1 186 ? 17.615 3.036 -10.836 1.00 91.50 186 LEU A CA 1
ATOM 1484 C C . LEU A 1 186 ? 16.137 2.724 -10.529 1.00 91.50 186 LEU A C 1
ATOM 1486 O O . LEU A 1 186 ? 15.779 1.584 -10.249 1.00 91.50 186 LEU A O 1
ATOM 1490 N N . LEU A 1 187 ? 15.251 3.708 -10.644 1.00 89.88 187 LEU A N 1
ATOM 1491 C CA . LEU A 1 187 ? 13.821 3.588 -10.352 1.00 89.88 187 LEU A CA 1
ATOM 1492 C C . LEU A 1 187 ? 13.032 2.887 -11.474 1.00 89.88 187 LEU A C 1
ATOM 1494 O O . LEU A 1 187 ? 11.956 3.334 -11.850 1.00 89.88 187 LEU A O 1
ATOM 1498 N N . ILE A 1 188 ? 13.532 1.756 -11.978 1.00 89.94 188 ILE A N 1
ATOM 1499 C CA . ILE A 1 188 ? 12.763 0.855 -12.849 1.00 89.94 188 ILE A CA 1
ATOM 1500 C C . ILE A 1 188 ? 12.008 -0.188 -12.022 1.00 89.94 188 ILE A C 1
ATOM 1502 O O . ILE A 1 188 ? 12.424 -0.565 -10.921 1.00 89.94 188 ILE A O 1
ATOM 1506 N N . TYR A 1 189 ? 10.879 -0.644 -12.555 1.00 86.75 189 TYR A N 1
ATOM 1507 C CA . TYR A 1 189 ? 9.911 -1.483 -11.859 1.00 86.75 189 TYR A CA 1
ATOM 1508 C C . TYR A 1 189 ? 9.548 -2.732 -12.687 1.00 86.75 189 TYR A C 1
ATOM 1510 O O . TYR A 1 189 ? 9.247 -2.585 -13.874 1.00 86.75 189 TYR A O 1
ATOM 1518 N N . PRO A 1 190 ? 9.522 -3.947 -12.097 1.00 91.19 190 PRO A N 1
ATOM 1519 C CA . PRO A 1 190 ? 9.988 -4.309 -10.751 1.00 91.19 190 PRO A CA 1
ATOM 1520 C C . PRO A 1 190 ? 11.504 -4.555 -10.676 1.00 91.19 190 PRO A C 1
ATOM 1522 O O . PRO A 1 190 ? 12.113 -5.091 -11.608 1.00 91.19 190 PRO A O 1
ATOM 1525 N N . SER A 1 191 ? 12.113 -4.234 -9.533 1.00 92.38 191 SER A N 1
ATOM 1526 C CA . SER A 1 191 ? 13.561 -4.373 -9.303 1.00 92.38 191 SER A CA 1
ATOM 1527 C C . SER A 1 191 ? 14.032 -5.808 -9.013 1.00 92.38 191 SER A C 1
ATOM 1529 O O . SER A 1 191 ? 15.219 -6.104 -9.153 1.00 92.38 191 SER A O 1
ATOM 1531 N N . THR A 1 192 ? 13.117 -6.718 -8.664 1.00 93.88 192 THR A N 1
ATOM 1532 C CA . THR A 1 192 ? 13.389 -8.130 -8.315 1.00 93.88 192 THR A CA 1
ATOM 1533 C C . THR A 1 192 ? 13.145 -9.103 -9.473 1.00 93.88 192 THR A C 1
ATOM 1535 O O . THR A 1 192 ? 13.067 -10.321 -9.278 1.00 93.88 192 THR A O 1
ATOM 1538 N N . ARG A 1 193 ? 12.971 -8.588 -10.695 1.00 93.38 193 ARG A N 1
ATOM 1539 C CA . ARG A 1 193 ? 12.744 -9.373 -11.918 1.00 93.38 193 ARG A CA 1
ATOM 1540 C C . ARG A 1 193 ? 13.935 -9.229 -12.875 1.00 93.38 193 ARG A C 1
ATOM 1542 O O . ARG A 1 193 ? 14.692 -8.268 -12.740 1.00 93.38 193 ARG A O 1
ATOM 1549 N N . PRO A 1 194 ? 14.144 -10.181 -13.809 1.00 95.38 194 PRO A N 1
ATOM 1550 C CA . PRO A 1 194 ? 15.262 -10.127 -14.749 1.00 95.38 194 PRO A CA 1
ATOM 1551 C C . PRO A 1 194 ? 15.297 -8.808 -15.518 1.00 95.38 194 PRO A C 1
ATOM 1553 O O . PRO A 1 194 ? 14.291 -8.397 -16.104 1.00 95.38 194 PRO A O 1
ATOM 1556 N N . ILE A 1 195 ? 16.464 -8.161 -15.541 1.00 95.62 195 ILE A N 1
ATOM 1557 C CA . ILE A 1 195 ? 16.584 -6.775 -15.995 1.00 95.62 195 ILE A CA 1
ATOM 1558 C C . ILE A 1 195 ? 16.196 -6.576 -17.459 1.00 95.62 195 ILE A C 1
ATOM 1560 O O . ILE A 1 195 ? 15.683 -5.524 -17.822 1.00 95.62 195 ILE A O 1
ATOM 1564 N N . ASN A 1 196 ? 16.363 -7.600 -18.296 1.00 95.12 196 ASN A N 1
ATOM 1565 C CA . ASN A 1 196 ? 15.920 -7.562 -19.684 1.00 95.12 196 ASN A CA 1
ATOM 1566 C C . ASN A 1 196 ? 14.403 -7.348 -19.794 1.00 95.12 196 ASN A C 1
ATOM 1568 O O . ASN A 1 196 ? 13.955 -6.519 -20.578 1.00 95.12 196 ASN A O 1
ATOM 1572 N N . ARG A 1 197 ? 13.607 -8.043 -18.974 1.00 93.50 197 ARG A N 1
ATOM 1573 C CA . ARG A 1 197 ? 12.151 -7.856 -18.960 1.00 93.50 197 ARG A CA 1
ATOM 1574 C C . ARG A 1 197 ? 11.770 -6.553 -18.273 1.00 93.50 197 ARG A C 1
ATOM 1576 O O . ARG A 1 197 ? 10.892 -5.855 -18.765 1.00 93.50 197 ARG A O 1
ATOM 1583 N N . THR A 1 198 ? 12.442 -6.196 -17.181 1.00 93.94 198 THR A N 1
ATOM 1584 C CA . THR A 1 198 ? 12.173 -4.929 -16.491 1.00 93.94 198 THR A CA 1
ATOM 1585 C C . THR A 1 198 ? 12.405 -3.729 -17.415 1.00 93.94 198 THR A C 1
ATOM 1587 O O . THR A 1 198 ? 11.555 -2.851 -17.478 1.00 93.94 198 THR A O 1
ATOM 1590 N N . LEU A 1 199 ? 13.495 -3.709 -18.192 1.00 94.69 199 LEU A N 1
ATOM 1591 C CA . LEU A 1 199 ? 13.776 -2.642 -19.162 1.00 94.69 199 LEU A CA 1
ATOM 1592 C C . LEU A 1 199 ? 12.783 -2.623 -20.330 1.00 94.69 199 LEU A C 1
ATOM 1594 O O . LEU A 1 199 ? 12.346 -1.551 -20.739 1.00 94.69 199 LEU A O 1
ATOM 1598 N N . GLU A 1 200 ? 12.409 -3.795 -20.849 1.00 93.31 200 GLU A N 1
ATOM 1599 C CA . GLU A 1 200 ? 11.438 -3.920 -21.943 1.00 93.31 200 GLU A CA 1
ATOM 1600 C C . GLU A 1 200 ? 10.080 -3.314 -21.565 1.00 93.31 200 GLU A C 1
ATOM 1602 O O . GLU A 1 200 ? 9.479 -2.604 -22.365 1.00 93.31 200 GLU A O 1
ATOM 1607 N N . TYR A 1 201 ? 9.608 -3.550 -20.341 1.00 87.88 201 TYR A N 1
ATOM 1608 C CA . TYR A 1 201 ? 8.294 -3.086 -19.882 1.00 87.88 201 TYR A CA 1
ATOM 1609 C C . TYR A 1 201 ? 8.345 -1.795 -19.048 1.00 87.88 201 TYR A C 1
ATOM 1611 O O . TYR A 1 201 ? 7.326 -1.392 -18.488 1.00 87.88 201 TYR A O 1
ATOM 1619 N N . CYS A 1 202 ? 9.499 -1.126 -18.970 1.00 85.69 202 CYS A N 1
ATOM 1620 C CA . CYS A 1 202 ? 9.649 0.118 -18.221 1.00 85.69 202 CYS A CA 1
ATOM 1621 C C . CYS A 1 202 ? 9.021 1.296 -18.972 1.00 85.69 202 CYS A C 1
ATOM 1623 O O . CYS A 1 202 ? 9.558 1.749 -19.984 1.00 85.69 202 CYS A O 1
ATOM 1625 N N . SER A 1 203 ? 7.905 1.820 -18.462 1.00 78.88 203 SER A N 1
ATOM 1626 C CA . SER A 1 203 ? 7.262 3.037 -18.976 1.00 78.88 203 SER A CA 1
ATOM 1627 C C . SER A 1 203 ? 7.792 4.321 -18.332 1.00 78.88 203 SER A C 1
ATOM 1629 O O . SER A 1 203 ? 7.697 5.390 -18.935 1.00 78.88 203 SER A O 1
ATOM 1631 N N . HIS A 1 204 ? 8.366 4.230 -17.130 1.00 83.06 204 HIS A N 1
ATOM 1632 C CA . HIS A 1 204 ? 8.905 5.368 -16.398 1.00 83.06 204 HIS A CA 1
ATOM 1633 C C . HIS A 1 204 ? 10.210 4.985 -15.673 1.00 83.06 204 HIS A C 1
ATOM 1635 O O . HIS A 1 204 ? 10.160 4.178 -14.746 1.00 83.06 204 HIS A O 1
ATOM 1641 N N . PRO A 1 205 ? 11.369 5.540 -16.077 1.00 85.81 205 PRO A N 1
ATOM 1642 C CA . PRO A 1 205 ? 11.548 6.432 -17.223 1.00 85.81 205 PRO A CA 1
ATOM 1643 C C . PRO A 1 205 ? 11.286 5.737 -18.567 1.00 85.81 205 PRO A C 1
ATOM 1645 O O . PRO A 1 205 ? 11.561 4.550 -18.732 1.00 85.81 205 PRO A O 1
ATOM 1648 N N . TYR A 1 206 ? 10.821 6.504 -19.555 1.00 86.50 206 TYR A N 1
ATOM 1649 C CA . TYR A 1 206 ? 10.855 6.066 -20.949 1.00 86.50 206 TYR A CA 1
ATOM 1650 C C . TYR A 1 206 ? 12.305 6.050 -21.451 1.00 86.50 206 TYR A C 1
ATOM 1652 O O . TYR A 1 206 ? 13.021 7.053 -21.340 1.00 86.50 206 TYR A O 1
ATOM 1660 N N . ILE A 1 207 ? 12.732 4.924 -22.028 1.00 90.19 207 ILE A N 1
ATOM 1661 C CA . ILE A 1 207 ? 14.095 4.725 -22.527 1.00 90.19 207 ILE A CA 1
ATOM 1662 C C . ILE A 1 207 ? 14.044 4.576 -24.059 1.00 90.19 207 ILE A C 1
ATOM 1664 O O . ILE A 1 207 ? 13.615 3.529 -24.562 1.00 90.19 207 ILE A O 1
ATOM 1668 N N . PRO A 1 208 ? 14.491 5.590 -24.827 1.00 90.25 208 PRO A N 1
ATOM 1669 C CA . PRO A 1 208 ? 14.445 5.569 -26.284 1.00 90.25 208 PRO A CA 1
ATOM 1670 C C . PRO A 1 208 ? 15.141 4.347 -26.891 1.00 90.25 208 PRO A C 1
ATOM 1672 O O . PRO A 1 208 ? 16.307 4.049 -26.610 1.00 90.25 208 PRO A O 1
ATOM 1675 N N . GLY A 1 209 ? 14.401 3.636 -27.744 1.00 91.50 209 GLY A N 1
ATOM 1676 C CA . GLY A 1 209 ? 14.874 2.428 -28.416 1.00 91.50 209 GLY A CA 1
ATOM 1677 C C . GLY A 1 209 ? 15.031 1.208 -27.505 1.00 91.50 209 GLY A C 1
ATOM 1678 O O . GLY A 1 209 ? 15.657 0.248 -27.937 1.00 91.50 209 GLY A O 1
ATOM 1679 N N . VAL A 1 210 ? 14.504 1.236 -26.274 1.00 93.88 210 VAL A N 1
ATOM 1680 C CA . VAL A 1 210 ? 14.583 0.136 -25.292 1.00 93.88 210 VAL A CA 1
ATOM 1681 C C . VAL A 1 210 ? 13.198 -0.200 -24.742 1.00 93.88 210 VAL A C 1
ATOM 1683 O O . VAL A 1 210 ? 12.793 -1.358 -24.806 1.00 93.88 210 VAL A O 1
ATOM 1686 N N . THR A 1 211 ? 12.448 0.795 -24.258 1.00 89.75 211 THR A N 1
ATOM 1687 C CA . THR A 1 211 ? 11.065 0.601 -23.795 1.00 89.75 211 THR A CA 1
ATOM 1688 C C . THR A 1 211 ? 10.215 0.017 -24.928 1.00 89.75 211 THR A C 1
ATOM 1690 O O . THR A 1 211 ? 10.152 0.579 -26.020 1.00 89.75 211 THR A O 1
ATOM 1693 N N . GLY A 1 212 ? 9.584 -1.129 -24.678 1.00 87.75 212 GLY A N 1
ATOM 1694 C CA . GLY A 1 212 ? 8.780 -1.882 -25.641 1.00 87.75 212 GLY A CA 1
ATOM 1695 C C . GLY A 1 212 ? 9.575 -2.579 -26.751 1.00 87.75 212 GLY A C 1
ATOM 1696 O O . GLY A 1 212 ? 8.967 -3.096 -27.684 1.00 87.75 212 GLY A O 1
ATOM 1697 N N . ASN A 1 213 ? 10.913 -2.593 -26.695 1.00 91.38 213 ASN A N 1
ATOM 1698 C CA . ASN A 1 213 ? 11.764 -3.100 -27.772 1.00 91.38 213 ASN A CA 1
ATOM 1699 C C . ASN A 1 213 ? 12.766 -4.152 -27.272 1.00 91.38 213 ASN A C 1
ATOM 1701 O O . ASN A 1 213 ? 13.876 -3.825 -26.849 1.00 91.38 213 ASN A O 1
ATOM 1705 N N . ALA A 1 214 ? 12.406 -5.432 -27.403 1.00 94.69 214 ALA A N 1
ATOM 1706 C CA . ALA A 1 214 ? 13.249 -6.558 -26.998 1.00 94.69 214 ALA A CA 1
ATOM 1707 C C . ALA A 1 214 ? 14.641 -6.563 -27.668 1.00 94.69 214 ALA A C 1
ATOM 1709 O O . ALA A 1 214 ? 15.643 -6.818 -27.002 1.00 94.69 214 ALA A O 1
ATOM 1710 N N . ILE A 1 215 ? 14.730 -6.228 -28.963 1.00 95.88 215 ILE A N 1
ATOM 1711 C CA . ILE A 1 215 ? 16.012 -6.155 -29.694 1.00 95.88 215 ILE A CA 1
ATOM 1712 C C . ILE A 1 215 ? 16.879 -5.027 -29.122 1.00 95.88 215 ILE A C 1
ATOM 1714 O O . ILE A 1 215 ? 18.083 -5.190 -28.907 1.00 95.88 215 ILE A O 1
ATOM 1718 N N . GLY A 1 216 ? 16.253 -3.884 -28.850 1.00 95.88 216 GLY A N 1
ATOM 1719 C CA . GLY A 1 216 ? 16.877 -2.722 -28.235 1.00 95.88 216 GLY A CA 1
ATOM 1720 C C . GLY A 1 216 ? 17.424 -3.002 -26.838 1.00 95.88 216 GLY A C 1
ATOM 1721 O O . GLY A 1 216 ? 18.557 -2.622 -26.540 1.00 95.88 216 GLY A O 1
ATOM 1722 N N . VAL A 1 217 ? 16.665 -3.736 -26.020 1.00 96.50 217 VAL A N 1
ATOM 1723 C CA . VAL A 1 217 ? 17.105 -4.235 -24.709 1.00 96.50 217 VAL A CA 1
ATOM 1724 C C . VAL A 1 217 ? 18.339 -5.119 -24.853 1.00 96.50 217 VAL A C 1
ATOM 1726 O O . VAL A 1 217 ? 19.344 -4.865 -24.195 1.00 96.50 217 VAL A O 1
ATOM 1729 N N . THR A 1 218 ? 18.305 -6.130 -25.727 1.00 95.25 218 THR A N 1
ATOM 1730 C CA . THR A 1 218 ? 19.453 -7.029 -25.927 1.00 95.25 218 THR A CA 1
ATOM 1731 C C . THR A 1 218 ? 20.693 -6.263 -26.377 1.00 95.25 218 THR A C 1
ATOM 1733 O O . THR A 1 218 ? 21.787 -6.527 -25.878 1.00 95.25 218 THR A O 1
ATOM 1736 N N . LYS A 1 219 ? 20.534 -5.287 -27.282 1.00 95.88 219 LYS A N 1
ATOM 1737 C CA . LYS A 1 219 ? 21.631 -4.416 -27.713 1.00 95.88 219 LYS A CA 1
ATOM 1738 C C . LYS A 1 219 ? 22.187 -3.604 -26.543 1.00 95.88 219 LYS A C 1
ATOM 1740 O O . LYS A 1 219 ? 23.386 -3.664 -26.315 1.00 95.88 219 LYS A O 1
ATOM 1745 N N . LEU A 1 220 ? 21.334 -2.917 -25.777 1.00 96.25 220 LEU A N 1
ATOM 1746 C CA . LEU A 1 220 ? 21.763 -2.134 -24.614 1.00 96.25 220 LEU A CA 1
ATOM 1747 C C . LEU A 1 220 ? 22.537 -2.992 -23.615 1.00 96.25 220 LEU A C 1
ATOM 1749 O O . LEU A 1 220 ? 23.620 -2.592 -23.203 1.00 96.25 220 LEU A O 1
ATOM 1753 N N . LEU A 1 221 ? 21.995 -4.155 -23.243 1.00 96.50 221 LEU A N 1
ATOM 1754 C CA . LEU A 1 221 ? 22.618 -5.047 -22.266 1.00 96.50 221 LEU A CA 1
ATOM 1755 C C . LEU A 1 221 ? 23.981 -5.543 -22.754 1.00 96.50 221 LEU A C 1
ATOM 1757 O O . LEU A 1 221 ? 24.945 -5.508 -21.997 1.00 96.50 221 LEU A O 1
ATOM 1761 N N . ARG A 1 222 ? 24.091 -5.919 -24.031 1.00 95.06 222 ARG A N 1
ATOM 1762 C CA . ARG A 1 222 ? 25.372 -6.301 -24.634 1.00 95.06 222 ARG A CA 1
ATOM 1763 C C . ARG A 1 222 ? 26.376 -5.145 -24.632 1.00 95.06 222 ARG A C 1
ATOM 1765 O O . ARG A 1 222 ? 27.529 -5.367 -24.284 1.00 95.06 222 ARG A O 1
ATOM 1772 N N . ASP A 1 223 ? 25.942 -3.937 -24.990 1.00 95.25 223 ASP A N 1
ATOM 1773 C CA . ASP A 1 223 ? 26.806 -2.752 -25.070 1.00 95.25 223 ASP A CA 1
ATOM 1774 C C . ASP A 1 223 ? 27.393 -2.376 -23.690 1.00 95.25 223 ASP A C 1
ATOM 1776 O O . ASP A 1 223 ? 28.518 -1.892 -23.618 1.00 95.25 223 ASP A O 1
ATOM 1780 N N . ILE A 1 224 ? 26.670 -2.641 -22.591 1.00 96.19 224 ILE A N 1
ATOM 1781 C CA . ILE A 1 224 ? 27.162 -2.427 -21.213 1.00 96.19 224 ILE A CA 1
ATOM 1782 C C . ILE A 1 224 ? 27.848 -3.659 -20.595 1.00 96.19 224 ILE A C 1
ATOM 1784 O O . ILE A 1 224 ? 28.202 -3.637 -19.417 1.00 96.19 224 ILE A O 1
ATOM 1788 N N . GLY A 1 225 ? 28.040 -4.735 -21.367 1.00 94.75 225 GLY A N 1
ATOM 1789 C CA . GLY A 1 225 ? 28.710 -5.961 -20.919 1.00 94.75 225 GLY A CA 1
ATOM 1790 C C . GLY A 1 225 ? 27.853 -6.897 -20.059 1.00 94.75 225 GLY A C 1
ATOM 1791 O O . GLY A 1 225 ? 28.387 -7.794 -19.412 1.00 94.75 225 GLY A O 1
ATOM 1792 N N . PHE A 1 226 ? 26.530 -6.719 -20.034 1.00 94.88 226 PHE A N 1
ATOM 1793 C CA . PHE A 1 226 ? 25.625 -7.574 -19.268 1.00 94.88 226 PHE A CA 1
ATOM 1794 C C . PHE A 1 226 ? 25.277 -8.823 -20.073 1.00 94.88 226 PHE A C 1
ATOM 1796 O O . PHE A 1 226 ? 24.723 -8.754 -21.174 1.00 94.88 226 PHE A O 1
ATOM 1803 N N . SER A 1 227 ? 25.547 -9.985 -19.488 1.00 89.38 227 SER A N 1
ATOM 1804 C CA . SER A 1 227 ? 25.230 -11.288 -20.069 1.00 89.38 227 SER A CA 1
ATOM 1805 C C . SER A 1 227 ? 24.275 -12.074 -19.173 1.00 89.38 227 SER A C 1
ATOM 1807 O O . SER A 1 227 ? 24.160 -11.830 -17.971 1.00 89.38 227 SER A O 1
ATOM 1809 N N . SER A 1 228 ? 23.538 -13.006 -19.774 1.00 89.00 228 SER A N 1
ATOM 1810 C CA . SER A 1 228 ? 22.700 -13.939 -19.028 1.00 89.00 228 SER A CA 1
ATOM 1811 C C . SER A 1 228 ? 23.530 -15.130 -18.553 1.00 89.00 228 SER A C 1
ATOM 1813 O O . SER A 1 228 ? 24.189 -15.770 -19.374 1.00 89.00 228 SER A O 1
ATOM 1815 N N . ALA A 1 229 ? 23.420 -15.501 -17.281 1.00 84.38 229 ALA A N 1
ATOM 1816 C CA . ALA A 1 229 ? 23.928 -16.774 -16.781 1.00 84.38 229 ALA A CA 1
ATOM 1817 C C . ALA A 1 229 ? 22.829 -17.836 -16.935 1.00 84.38 229 ALA A C 1
ATOM 1819 O O . ALA A 1 229 ? 21.715 -17.649 -16.443 1.00 84.38 229 ALA A O 1
ATOM 1820 N N . ASN A 1 230 ? 23.106 -18.932 -17.649 1.00 85.50 230 ASN A N 1
ATOM 1821 C CA . ASN A 1 230 ? 22.130 -20.004 -17.918 1.00 85.50 230 ASN A CA 1
ATOM 1822 C C . ASN A 1 230 ? 20.796 -19.489 -18.503 1.00 85.50 230 ASN A C 1
ATOM 1824 O O . ASN A 1 230 ? 19.716 -19.928 -18.114 1.00 85.50 230 ASN A O 1
ATOM 1828 N N . GLY A 1 231 ? 20.863 -18.499 -19.401 1.00 83.56 231 GLY A N 1
ATOM 1829 C CA . GLY A 1 231 ? 19.683 -17.894 -20.030 1.00 83.56 231 GLY A CA 1
ATOM 1830 C C . GLY A 1 231 ? 18.887 -16.932 -19.138 1.00 83.56 231 GLY A C 1
ATOM 1831 O O . GLY A 1 231 ? 17.868 -16.399 -19.577 1.00 83.56 231 GLY A O 1
ATOM 1832 N N . LYS A 1 232 ? 19.344 -16.657 -17.909 1.00 90.88 232 LYS A N 1
ATOM 1833 C CA . LYS A 1 232 ? 18.713 -15.705 -16.990 1.00 90.88 232 LYS A CA 1
ATOM 1834 C C . LYS A 1 232 ? 19.608 -14.489 -16.753 1.00 90.88 232 LYS A C 1
ATOM 1836 O O . LYS A 1 232 ? 20.775 -14.615 -16.394 1.00 90.88 232 LYS A O 1
ATOM 1841 N N . TYR A 1 233 ? 19.052 -13.298 -16.946 1.00 95.06 233 TYR A N 1
ATOM 1842 C CA . TYR A 1 233 ? 19.716 -12.055 -16.562 1.00 95.06 233 TYR A CA 1
ATOM 1843 C C . TYR A 1 233 ? 19.562 -11.794 -15.062 1.00 95.06 233 TYR A C 1
ATOM 1845 O O . TYR A 1 233 ? 18.520 -12.123 -14.484 1.00 95.06 233 TYR A O 1
ATOM 1853 N N . LYS A 1 234 ? 20.572 -11.142 -14.470 1.00 95.56 234 LYS A N 1
ATOM 1854 C CA . LYS A 1 234 ? 20.463 -10.531 -13.141 1.00 95.56 234 LYS A CA 1
ATOM 1855 C C . LYS A 1 234 ? 19.248 -9.597 -13.089 1.00 95.56 234 LYS A C 1
ATOM 1857 O O . LYS A 1 234 ? 18.866 -8.980 -14.087 1.00 95.56 234 LYS A O 1
ATOM 1862 N N . SER A 1 235 ? 18.632 -9.512 -11.926 1.00 94.88 235 SER A N 1
ATOM 1863 C CA . SER A 1 235 ? 17.687 -8.465 -11.560 1.00 94.88 235 SER A CA 1
ATOM 1864 C C . SER A 1 235 ? 18.426 -7.196 -11.150 1.00 94.88 235 SER A C 1
ATOM 1866 O O . SER A 1 235 ? 19.636 -7.205 -10.922 1.00 94.88 235 SER A O 1
ATOM 1868 N N . LEU A 1 236 ? 17.699 -6.086 -11.046 1.00 94.19 236 LEU A N 1
ATOM 1869 C CA . LEU A 1 236 ? 18.294 -4.805 -10.680 1.00 94.19 236 LEU A CA 1
ATOM 1870 C C . LEU A 1 236 ? 18.964 -4.858 -9.295 1.00 94.19 236 LEU A C 1
ATOM 1872 O O . LEU A 1 236 ? 20.033 -4.286 -9.098 1.00 94.19 236 LEU A O 1
ATOM 1876 N N . ILE A 1 237 ? 18.356 -5.576 -8.346 1.00 93.25 237 ILE A N 1
ATOM 1877 C CA . ILE A 1 237 ? 18.888 -5.724 -6.984 1.00 93.25 237 ILE A CA 1
ATOM 1878 C C . ILE A 1 237 ? 20.069 -6.697 -6.877 1.00 93.25 237 ILE A C 1
ATOM 1880 O O . ILE A 1 237 ? 20.683 -6.770 -5.816 1.00 93.25 237 ILE A O 1
ATOM 1884 N N . GLU A 1 238 ? 20.385 -7.432 -7.942 1.00 93.75 238 GLU A N 1
ATOM 1885 C CA . GLU A 1 238 ? 21.540 -8.336 -8.021 1.00 93.75 238 GLU A CA 1
ATOM 1886 C C . GLU A 1 238 ? 22.749 -7.677 -8.698 1.00 93.75 238 GLU A C 1
ATOM 1888 O O . GLU A 1 238 ? 23.827 -8.268 -8.706 1.00 93.75 238 GLU A O 1
ATOM 1893 N N . LEU A 1 239 ? 22.585 -6.476 -9.268 1.00 94.31 239 LEU A N 1
ATOM 1894 C CA . LEU A 1 239 ? 23.707 -5.718 -9.817 1.00 94.31 239 LEU A CA 1
ATOM 1895 C C . LEU A 1 239 ? 24.628 -5.242 -8.693 1.00 94.31 239 LEU A C 1
ATOM 1897 O O . LEU A 1 239 ? 24.133 -4.871 -7.625 1.00 94.31 239 LEU A O 1
ATOM 1901 N N . ASP A 1 240 ? 25.931 -5.189 -8.937 1.00 93.81 240 ASP A N 1
ATOM 1902 C CA . ASP A 1 240 ? 26.862 -4.426 -8.097 1.00 93.81 240 ASP A CA 1
ATOM 1903 C C . ASP A 1 240 ? 26.838 -2.918 -8.440 1.00 93.81 240 ASP A C 1
ATOM 1905 O O . ASP A 1 240 ? 26.047 -2.462 -9.275 1.00 93.81 240 ASP A O 1
ATOM 1909 N N . ASP A 1 241 ? 27.650 -2.115 -7.749 1.00 92.56 241 ASP A N 1
ATOM 1910 C CA . ASP A 1 241 ? 27.675 -0.658 -7.928 1.00 92.56 241 ASP A CA 1
ATOM 1911 C C . ASP A 1 241 ? 28.252 -0.234 -9.290 1.00 92.56 241 ASP A C 1
ATOM 1913 O O . ASP A 1 241 ? 27.801 0.757 -9.874 1.00 92.56 241 ASP A O 1
ATOM 1917 N N . GLU A 1 242 ? 29.205 -0.995 -9.836 1.00 95.12 242 GLU A N 1
ATOM 1918 C CA . GLU A 1 242 ? 29.793 -0.729 -11.151 1.00 95.12 242 GLU A CA 1
ATOM 1919 C C . GLU A 1 242 ? 28.782 -1.044 -12.261 1.00 95.12 242 GLU A C 1
ATOM 1921 O O . GLU A 1 242 ? 28.550 -0.227 -13.158 1.00 95.12 242 GLU A O 1
ATOM 1926 N N . GLU A 1 243 ? 28.128 -2.201 -12.173 1.00 95.81 243 GLU A N 1
ATOM 1927 C CA . GLU A 1 243 ? 27.043 -2.621 -13.053 1.00 95.81 243 GLU A CA 1
ATOM 1928 C C . GLU A 1 243 ? 25.894 -1.601 -13.028 1.00 95.81 243 GLU A C 1
ATOM 1930 O O . GLU A 1 243 ? 25.464 -1.118 -14.082 1.00 95.81 243 GLU A O 1
ATOM 1935 N N . MET A 1 244 ? 25.429 -1.204 -11.839 1.00 94.81 244 MET A N 1
ATOM 1936 C CA . MET A 1 244 ? 24.388 -0.184 -11.689 1.00 94.81 244 MET A CA 1
ATOM 1937 C C . MET A 1 244 ? 24.795 1.140 -12.353 1.00 94.81 244 MET A C 1
ATOM 1939 O O . MET A 1 244 ? 24.005 1.730 -13.092 1.00 94.81 244 MET A O 1
ATOM 1943 N N . SER A 1 245 ? 26.035 1.588 -12.137 1.00 93.62 245 SER A N 1
ATOM 1944 C CA . SER A 1 245 ? 26.561 2.827 -12.718 1.00 93.62 245 SER A CA 1
ATOM 1945 C C . SER A 1 245 ? 26.605 2.780 -14.252 1.00 93.62 245 SER A C 1
ATOM 1947 O O . SER A 1 245 ? 26.146 3.716 -14.919 1.00 93.62 245 SER A O 1
ATOM 1949 N N . LYS A 1 246 ? 27.063 1.661 -14.836 1.00 95.75 246 LYS A N 1
ATOM 1950 C CA . LYS A 1 246 ? 27.070 1.437 -16.296 1.00 95.75 246 LYS A CA 1
ATOM 1951 C C . LYS A 1 246 ? 25.664 1.506 -16.885 1.00 95.75 246 LYS A C 1
ATOM 1953 O O . LYS A 1 246 ? 25.449 2.174 -17.899 1.00 95.75 246 LYS A O 1
ATOM 1958 N N . LEU A 1 247 ? 24.698 0.850 -16.240 1.00 94.94 247 LEU A N 1
ATOM 1959 C CA . LEU A 1 247 ? 23.306 0.860 -16.680 1.00 94.94 247 LEU A CA 1
ATOM 1960 C C . LEU A 1 247 ? 22.708 2.270 -16.644 1.00 94.94 247 LEU A C 1
ATOM 1962 O O . LEU A 1 247 ? 22.138 2.721 -17.637 1.00 94.94 247 LEU A O 1
ATOM 1966 N N . VAL A 1 248 ? 22.860 2.971 -15.517 1.00 93.00 248 VAL A N 1
ATOM 1967 C CA . VAL A 1 248 ? 22.370 4.344 -15.335 1.00 93.00 248 VAL A CA 1
ATOM 1968 C C . VAL A 1 248 ? 22.962 5.270 -16.399 1.00 93.00 248 VAL A C 1
ATOM 1970 O O . VAL A 1 248 ? 22.223 5.981 -17.079 1.00 93.00 248 VAL A O 1
ATOM 1973 N N . THR A 1 249 ? 24.277 5.195 -16.617 1.00 92.50 249 THR A N 1
ATOM 1974 C CA . THR A 1 249 ? 24.984 5.992 -17.631 1.00 92.50 249 THR A CA 1
ATOM 1975 C C . THR A 1 249 ? 24.435 5.735 -19.033 1.00 92.50 249 THR A C 1
ATOM 1977 O O . THR A 1 249 ? 24.119 6.675 -19.762 1.00 92.50 249 THR A O 1
ATOM 1980 N N . SER A 1 250 ? 24.251 4.464 -19.399 1.00 93.62 250 SER A N 1
ATOM 1981 C CA . SER A 1 250 ? 23.701 4.072 -20.701 1.00 93.62 250 SER A CA 1
ATOM 1982 C C . SER A 1 250 ? 22.287 4.618 -20.932 1.00 93.62 250 SER A C 1
ATOM 1984 O O . SER A 1 250 ? 21.965 5.078 -22.030 1.00 93.62 250 SER A O 1
ATOM 1986 N N . ILE A 1 251 ? 21.446 4.634 -19.893 1.00 91.94 251 ILE A N 1
ATOM 1987 C CA . ILE A 1 251 ? 20.081 5.173 -19.973 1.00 91.94 251 ILE A CA 1
ATOM 1988 C C . ILE A 1 251 ? 20.092 6.691 -20.174 1.00 91.94 251 ILE A C 1
ATOM 1990 O O . ILE A 1 251 ? 19.373 7.192 -21.039 1.00 91.94 251 ILE A O 1
ATOM 1994 N N . ILE A 1 252 ? 20.927 7.422 -19.433 1.00 90.31 252 ILE A N 1
ATOM 1995 C CA . ILE A 1 252 ? 21.024 8.888 -19.536 1.00 90.31 252 ILE A CA 1
ATOM 1996 C C . ILE A 1 252 ? 21.528 9.308 -20.915 1.00 90.31 252 ILE A C 1
ATOM 1998 O O . ILE A 1 252 ? 20.965 10.212 -21.525 1.00 90.31 252 ILE A O 1
ATOM 2002 N N . LEU A 1 253 ? 22.542 8.619 -21.448 1.00 90.56 253 LEU A N 1
ATOM 2003 C CA . LEU A 1 253 ? 23.068 8.899 -22.788 1.00 90.56 253 LEU A CA 1
ATOM 2004 C C . LEU A 1 253 ? 22.012 8.689 -23.884 1.00 90.56 253 LEU A C 1
ATOM 2006 O O . LEU A 1 253 ? 22.026 9.382 -24.899 1.00 90.56 253 LEU A O 1
ATOM 2010 N N . ARG A 1 254 ? 21.071 7.759 -23.678 1.00 90.44 254 ARG A N 1
ATOM 2011 C CA . ARG A 1 254 ? 19.944 7.510 -24.592 1.00 90.44 254 ARG A CA 1
ATOM 2012 C C . ARG A 1 254 ? 18.797 8.494 -24.421 1.00 90.44 254 ARG A C 1
ATOM 2014 O O . ARG A 1 254 ? 18.025 8.676 -25.360 1.00 90.44 254 ARG A O 1
ATOM 2021 N N . ASN A 1 255 ? 18.669 9.116 -23.253 1.00 86.31 255 ASN A N 1
ATOM 2022 C CA . ASN A 1 255 ? 17.644 10.114 -22.983 1.00 86.31 255 ASN A CA 1
ATOM 2023 C C . ASN A 1 255 ? 18.226 11.340 -22.256 1.00 86.31 255 ASN A C 1
ATOM 2025 O O . ASN A 1 255 ? 17.977 11.517 -21.063 1.00 86.31 255 ASN A O 1
ATOM 2029 N N . PRO A 1 256 ? 18.948 12.232 -22.965 1.00 81.25 256 PRO A N 1
ATOM 2030 C CA . PRO A 1 256 ? 19.626 13.380 -22.350 1.00 81.25 256 PRO A CA 1
ATOM 2031 C C . PRO A 1 256 ? 18.686 14.387 -21.672 1.00 81.25 256 PRO A C 1
ATOM 2033 O O . PRO A 1 256 ? 19.138 15.261 -20.939 1.00 81.25 256 PRO A O 1
ATOM 2036 N N . LYS A 1 257 ? 17.375 14.296 -21.940 1.00 83.19 257 LYS A N 1
ATOM 2037 C CA . LYS A 1 257 ? 16.350 15.138 -21.310 1.00 83.19 257 LYS A CA 1
ATOM 2038 C C . LYS A 1 257 ? 16.055 14.724 -19.867 1.00 83.19 257 LYS A C 1
ATOM 2040 O O . LYS A 1 257 ? 15.549 15.544 -19.109 1.00 83.19 257 LYS A O 1
ATOM 2045 N N . ILE A 1 258 ? 16.350 13.476 -19.503 1.00 79.69 258 ILE A N 1
ATOM 2046 C CA . ILE A 1 258 ? 16.137 12.952 -18.157 1.00 79.69 258 ILE A CA 1
ATOM 2047 C C . ILE A 1 258 ? 17.245 13.442 -17.235 1.00 79.69 258 ILE A C 1
ATOM 2049 O O . ILE A 1 258 ? 18.434 13.303 -17.532 1.00 79.69 258 ILE A O 1
ATOM 2053 N N . LYS A 1 259 ? 16.864 13.957 -16.067 1.00 77.12 259 LYS A N 1
ATOM 2054 C CA . LYS A 1 259 ? 17.834 14.322 -15.032 1.00 77.12 259 LYS A CA 1
ATOM 2055 C C . LYS A 1 259 ? 18.137 13.119 -14.147 1.00 77.12 259 LYS A C 1
ATOM 2057 O O . LYS A 1 259 ? 17.244 12.382 -13.750 1.00 77.12 259 LYS A O 1
ATOM 2062 N N . ASN A 1 260 ? 19.393 12.990 -13.716 1.00 72.88 260 ASN A N 1
ATOM 2063 C CA . ASN A 1 260 ? 19.827 11.955 -12.764 1.00 72.88 260 ASN A CA 1
ATOM 2064 C C . ASN A 1 260 ? 18.925 11.836 -11.525 1.00 72.88 260 ASN A C 1
ATOM 2066 O O . ASN A 1 260 ? 18.615 10.737 -11.072 1.00 72.88 260 ASN A O 1
ATOM 2070 N N . LYS A 1 261 ? 18.484 12.982 -10.994 1.00 74.56 261 LYS A N 1
ATOM 2071 C CA . LYS A 1 261 ? 17.621 13.060 -9.807 1.00 74.56 261 LYS A CA 1
ATOM 2072 C C . LYS A 1 261 ? 16.216 12.482 -10.026 1.00 74.56 261 LYS A C 1
ATOM 2074 O O . LYS A 1 261 ? 15.532 12.227 -9.048 1.00 74.56 261 LYS A O 1
ATOM 2079 N N . GLU A 1 262 ? 15.789 12.295 -11.273 1.00 80.50 262 GLU A N 1
ATOM 2080 C CA . GLU A 1 262 ? 14.455 11.782 -11.617 1.00 80.50 262 GLU A CA 1
ATOM 2081 C C . GLU A 1 262 ? 14.429 10.252 -11.705 1.00 80.50 262 GLU A C 1
ATOM 2083 O O . GLU A 1 262 ? 13.377 9.650 -11.520 1.00 80.50 262 GLU A O 1
ATOM 2088 N N . ILE A 1 263 ? 15.575 9.613 -11.968 1.00 86.88 263 ILE A N 1
ATOM 2089 C CA . ILE A 1 263 ? 15.652 8.163 -12.213 1.00 86.88 263 ILE A CA 1
ATOM 2090 C C . ILE A 1 263 ? 16.426 7.393 -11.150 1.00 86.88 263 ILE A C 1
ATOM 2092 O O . ILE A 1 263 ? 16.411 6.167 -11.181 1.00 86.88 263 ILE A O 1
ATOM 2096 N N . ILE A 1 264 ? 17.103 8.072 -10.223 1.00 90.25 264 ILE A N 1
ATOM 2097 C CA . ILE A 1 264 ? 17.809 7.438 -9.106 1.00 90.25 264 ILE A CA 1
ATOM 2098 C C . ILE A 1 264 ? 17.075 7.761 -7.812 1.00 90.25 264 ILE A C 1
ATOM 2100 O O . ILE A 1 264 ? 16.915 8.929 -7.464 1.00 90.25 264 ILE A O 1
ATOM 2104 N N . GLY A 1 265 ? 16.722 6.730 -7.053 1.00 90.38 265 GLY A N 1
ATOM 2105 C CA . GLY A 1 265 ? 16.056 6.885 -5.766 1.00 90.38 265 GLY A CA 1
ATOM 2106 C C . GLY A 1 265 ? 16.138 5.628 -4.918 1.00 90.38 265 GLY A C 1
ATOM 2107 O O . GLY A 1 265 ? 16.915 4.716 -5.209 1.00 90.38 265 GLY A O 1
ATOM 2108 N N . ASP A 1 266 ? 15.359 5.613 -3.846 1.00 91.88 266 ASP A N 1
ATOM 2109 C CA . ASP A 1 266 ? 15.300 4.496 -2.916 1.00 91.88 266 ASP A CA 1
ATOM 2110 C C . ASP A 1 266 ? 14.355 3.403 -3.430 1.00 91.88 266 ASP A C 1
ATOM 2112 O O . ASP A 1 266 ? 13.206 3.650 -3.786 1.00 91.88 266 ASP A O 1
ATOM 2116 N N . ILE A 1 267 ? 14.862 2.174 -3.471 1.00 93.25 267 ILE A N 1
ATOM 2117 C CA . ILE A 1 267 ? 14.109 0.957 -3.755 1.00 93.25 267 ILE A CA 1
ATOM 2118 C C . ILE A 1 267 ? 13.904 0.244 -2.425 1.00 93.25 267 ILE A C 1
ATOM 2120 O O . ILE A 1 267 ? 14.871 -0.117 -1.745 1.00 93.25 267 ILE A O 1
ATOM 2124 N N . PHE A 1 268 ? 12.645 0.027 -2.069 1.00 94.88 268 PHE A N 1
ATOM 2125 C CA . PHE A 1 268 ? 12.261 -0.652 -0.841 1.00 94.88 268 PHE A CA 1
ATOM 2126 C C . PHE A 1 268 ? 11.952 -2.111 -1.131 1.00 94.88 268 PHE A C 1
ATOM 2128 O O . PHE A 1 268 ? 11.149 -2.442 -2.007 1.00 94.88 268 PHE A O 1
ATOM 2135 N N . LEU A 1 269 ? 12.606 -2.983 -0.376 1.00 95.62 269 LEU A N 1
ATOM 2136 C CA . LEU A 1 269 ? 12.492 -4.420 -0.509 1.00 95.62 269 LEU A CA 1
ATOM 2137 C C . LEU A 1 269 ? 11.956 -5.005 0.792 1.00 95.62 269 LEU A C 1
ATOM 2139 O O . LEU A 1 269 ? 12.553 -4.830 1.859 1.00 95.62 269 LEU A O 1
ATOM 2143 N N . LEU A 1 270 ? 10.836 -5.713 0.688 1.00 95.44 270 LEU A N 1
ATOM 2144 C CA . LEU A 1 270 ? 10.122 -6.287 1.821 1.00 95.44 270 LEU A CA 1
ATOM 2145 C C . LEU A 1 270 ? 10.171 -7.806 1.744 1.00 95.44 270 LEU A C 1
ATOM 2147 O O . LEU A 1 270 ? 10.120 -8.395 0.663 1.00 95.44 270 LEU A O 1
ATOM 2151 N N . LYS A 1 271 ? 10.242 -8.454 2.907 1.00 94.62 271 LYS A N 1
ATOM 2152 C CA . LYS A 1 271 ? 10.122 -9.907 2.998 1.00 94.62 271 LYS A CA 1
ATOM 2153 C C . LYS A 1 271 ? 8.642 -10.295 3.050 1.00 94.62 271 LYS A C 1
ATOM 2155 O O . LYS A 1 271 ? 7.960 -10.041 4.043 1.00 94.62 271 LYS A O 1
ATOM 2160 N N . PHE A 1 272 ? 8.173 -10.922 1.977 1.00 95.00 272 PHE A N 1
ATOM 2161 C CA . PHE A 1 272 ? 6.831 -11.479 1.827 1.00 95.00 272 PHE A CA 1
ATOM 2162 C C . PHE A 1 272 ? 6.943 -12.932 1.365 1.00 95.00 272 PHE A C 1
ATOM 2164 O O . PHE A 1 272 ? 7.695 -13.252 0.444 1.00 95.00 272 PHE A O 1
ATOM 2171 N N . PHE A 1 273 ? 6.219 -13.841 2.012 1.00 95.12 273 PHE A N 1
ATOM 2172 C CA . PHE A 1 273 ? 6.278 -15.284 1.776 1.00 95.12 273 PHE A CA 1
ATOM 2173 C C . PHE A 1 273 ? 7.712 -15.831 1.821 1.00 95.12 273 PHE A C 1
ATOM 2175 O O . PHE A 1 273 ? 8.118 -16.612 0.959 1.00 95.12 273 PHE A O 1
ATOM 2182 N N . ASN A 1 274 ? 8.494 -15.370 2.804 1.00 91.69 274 ASN A N 1
ATOM 2183 C CA . ASN A 1 274 ? 9.920 -15.676 2.972 1.00 91.69 274 ASN A CA 1
ATOM 2184 C C . ASN A 1 274 ? 10.827 -15.301 1.787 1.00 91.69 274 ASN A C 1
ATOM 2186 O O . ASN A 1 274 ? 11.975 -15.741 1.731 1.00 91.69 274 ASN A O 1
ATOM 2190 N N . LYS A 1 275 ? 10.354 -14.451 0.873 1.00 93.44 275 LYS A N 1
ATOM 2191 C CA . LYS A 1 275 ? 11.117 -13.956 -0.269 1.00 93.44 275 LYS A CA 1
ATOM 2192 C C . LYS A 1 275 ? 11.207 -12.437 -0.223 1.00 93.44 275 LYS A C 1
ATOM 2194 O O . LYS A 1 275 ? 10.279 -11.762 0.208 1.00 93.44 275 LYS A O 1
ATOM 2199 N N . LEU A 1 276 ? 12.347 -11.908 -0.651 1.00 93.88 276 LEU A N 1
ATOM 2200 C CA . LEU A 1 276 ? 12.544 -10.473 -0.794 1.00 93.88 276 LEU A CA 1
ATOM 2201 C C . LEU A 1 276 ? 11.885 -10.002 -2.101 1.00 93.88 276 LEU A C 1
ATOM 2203 O O . LEU A 1 276 ? 12.232 -10.498 -3.174 1.00 93.88 276 LEU A O 1
ATOM 2207 N N . GLU A 1 277 ? 10.934 -9.077 -2.009 1.00 95.38 277 GLU A N 1
ATOM 2208 C CA . GLU A 1 277 ? 10.158 -8.554 -3.139 1.00 95.38 277 GLU A CA 1
ATOM 2209 C C . GLU A 1 277 ? 10.216 -7.021 -3.184 1.00 95.38 277 GLU A C 1
ATOM 2211 O O . GLU A 1 277 ? 10.403 -6.365 -2.160 1.00 95.38 277 GLU A O 1
ATOM 2216 N N . ASP A 1 278 ? 10.049 -6.453 -4.381 1.00 95.94 278 ASP A N 1
ATOM 2217 C CA . ASP A 1 278 ? 9.916 -5.007 -4.571 1.00 95.94 278 ASP A CA 1
ATOM 2218 C C . ASP A 1 278 ? 8.572 -4.547 -3.997 1.00 95.94 278 ASP A C 1
ATOM 2220 O O . ASP A 1 278 ? 7.521 -5.064 -4.386 1.00 95.94 278 ASP A O 1
ATOM 2224 N N . ALA A 1 279 ? 8.595 -3.564 -3.100 1.00 96.62 279 ALA A N 1
ATOM 2225 C CA . ALA A 1 279 ? 7.392 -2.997 -2.497 1.00 96.62 279 ALA A CA 1
ATOM 2226 C C . ALA A 1 279 ? 6.359 -2.543 -3.531 1.00 96.62 279 ALA A C 1
ATOM 2228 O O . ALA A 1 279 ? 5.161 -2.783 -3.384 1.00 96.62 279 ALA A O 1
ATOM 2229 N N . ARG A 1 280 ? 6.830 -1.937 -4.625 1.00 95.56 280 ARG A N 1
ATOM 2230 C CA . ARG A 1 280 ? 5.971 -1.445 -5.705 1.00 95.56 280 ARG A CA 1
ATOM 2231 C C . ARG A 1 280 ? 5.274 -2.606 -6.411 1.00 95.56 280 ARG A C 1
ATOM 2233 O O . ARG A 1 280 ? 4.184 -2.446 -6.949 1.00 95.56 280 ARG A O 1
ATOM 2240 N N . GLU A 1 281 ? 5.876 -3.799 -6.405 1.00 95.50 281 GLU A N 1
ATOM 2241 C CA . GLU A 1 281 ? 5.286 -4.988 -7.030 1.00 95.50 281 GLU A CA 1
ATOM 2242 C C . GLU A 1 281 ? 4.206 -5.582 -6.152 1.00 95.50 281 GLU A C 1
ATOM 2244 O O . GLU A 1 281 ? 3.117 -5.867 -6.643 1.00 95.50 281 GLU A O 1
ATOM 2249 N N . LEU A 1 282 ? 4.472 -5.670 -4.850 1.00 97.75 282 LEU A N 1
ATOM 2250 C CA . LEU A 1 282 ? 3.465 -6.038 -3.862 1.00 97.75 282 LEU A CA 1
ATOM 2251 C C . LEU A 1 282 ? 2.269 -5.073 -3.918 1.00 97.75 282 LEU A C 1
ATOM 2253 O O . LEU A 1 282 ? 1.130 -5.526 -4.005 1.00 97.75 282 LEU A O 1
ATOM 2257 N N . SER A 1 283 ? 2.526 -3.762 -3.982 1.00 98.00 283 SER A N 1
ATOM 2258 C CA . SER A 1 283 ? 1.490 -2.734 -4.140 1.00 98.00 283 SER A CA 1
ATOM 2259 C C . SER A 1 283 ? 0.678 -2.930 -5.426 1.00 98.00 283 SER A C 1
ATOM 2261 O O . SER A 1 283 ? -0.552 -2.925 -5.406 1.00 98.00 283 SER A O 1
ATOM 2263 N N . ALA A 1 284 ? 1.329 -3.193 -6.561 1.00 96.25 284 ALA A N 1
ATOM 2264 C CA . ALA A 1 284 ? 0.624 -3.446 -7.817 1.00 96.25 284 ALA A CA 1
ATOM 2265 C C . ALA A 1 284 ? -0.212 -4.741 -7.802 1.00 96.25 284 ALA A C 1
ATOM 2267 O O . ALA A 1 284 ? -1.236 -4.818 -8.484 1.00 96.25 284 ALA A O 1
ATOM 2268 N N . ILE A 1 285 ? 0.205 -5.768 -7.055 1.00 97.81 285 ILE A N 1
ATOM 2269 C CA . ILE A 1 285 ? -0.574 -7.001 -6.858 1.00 97.81 285 ILE A CA 1
ATOM 2270 C C . ILE A 1 285 ? -1.826 -6.712 -6.019 1.00 97.81 285 ILE A C 1
ATOM 2272 O O . ILE A 1 285 ? -2.921 -7.130 -6.402 1.00 97.81 285 ILE A O 1
ATOM 2276 N N . ILE A 1 286 ? -1.679 -5.968 -4.919 1.00 98.56 286 ILE A N 1
ATOM 2277 C CA . ILE A 1 286 ? -2.783 -5.563 -4.035 1.00 98.56 286 ILE A CA 1
ATOM 2278 C C . ILE A 1 286 ? -3.811 -4.737 -4.812 1.00 98.56 286 ILE A C 1
ATOM 2280 O O . ILE A 1 286 ? -4.984 -5.109 -4.880 1.00 98.56 286 ILE A O 1
ATOM 2284 N N . ASN A 1 287 ? -3.347 -3.692 -5.498 1.00 97.88 287 ASN A N 1
ATOM 2285 C CA . ASN A 1 287 ? -4.182 -2.853 -6.349 1.00 97.88 287 ASN A CA 1
ATOM 2286 C C . ASN A 1 287 ? -4.912 -3.663 -7.427 1.00 97.88 287 ASN A C 1
ATOM 2288 O O . ASN A 1 287 ? -6.107 -3.467 -7.638 1.00 97.88 287 ASN A O 1
ATOM 2292 N N . ALA A 1 288 ? -4.230 -4.598 -8.097 1.00 97.38 288 ALA A N 1
ATOM 2293 C CA . ALA A 1 288 ? -4.854 -5.445 -9.113 1.00 97.38 288 ALA A CA 1
ATOM 2294 C C . ALA A 1 288 ? -6.005 -6.293 -8.549 1.00 97.38 288 ALA A C 1
ATOM 2296 O O . ALA A 1 288 ? -7.029 -6.449 -9.215 1.00 97.38 288 ALA A O 1
ATOM 2297 N N . CYS A 1 289 ? -5.854 -6.825 -7.332 1.00 98.25 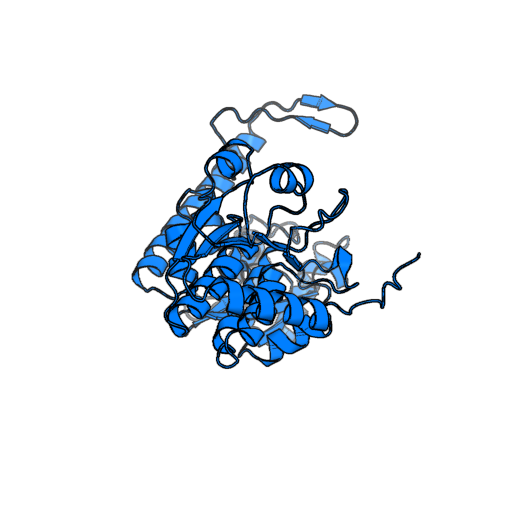289 CYS A N 1
ATOM 2298 C CA . CYS A 1 289 ? -6.911 -7.574 -6.650 1.00 98.25 289 CYS A CA 1
ATOM 2299 C C . CYS A 1 289 ? -8.135 -6.695 -6.415 1.00 98.25 289 CYS A C 1
ATOM 2301 O O . CYS A 1 289 ? -9.215 -7.002 -6.919 1.00 98.25 289 CYS A O 1
ATOM 2303 N N . SER A 1 290 ? -7.967 -5.561 -5.746 1.00 96.38 290 SER A N 1
ATOM 2304 C CA . SER A 1 290 ? -9.090 -4.679 -5.436 1.00 96.38 290 SER A CA 1
ATOM 2305 C C . SER A 1 290 ? -9.759 -4.078 -6.671 1.00 96.38 290 SER A C 1
ATOM 2307 O O . SER A 1 290 ? -10.985 -4.070 -6.767 1.00 96.38 290 SER A O 1
ATOM 2309 N N . ARG A 1 291 ? -8.982 -3.651 -7.674 1.00 95.56 291 ARG A N 1
ATOM 2310 C CA . ARG A 1 291 ? -9.508 -3.105 -8.940 1.00 95.56 291 ARG A CA 1
ATOM 2311 C C . ARG A 1 291 ? -10.313 -4.128 -9.742 1.00 95.56 291 ARG A C 1
ATOM 2313 O O . ARG A 1 291 ? -11.138 -3.742 -10.569 1.00 95.56 291 ARG A O 1
ATOM 2320 N N . LEU A 1 292 ? -10.102 -5.423 -9.501 1.00 95.25 292 LEU A N 1
ATOM 2321 C CA . LEU A 1 292 ? -10.880 -6.512 -10.092 1.00 95.25 292 LEU A CA 1
ATOM 2322 C C . LEU A 1 292 ? -11.963 -7.077 -9.157 1.00 95.25 292 LEU A C 1
ATOM 2324 O O . LEU A 1 292 ? -12.525 -8.125 -9.472 1.00 95.25 292 LEU A O 1
ATOM 2328 N N . GLY A 1 293 ? -12.293 -6.376 -8.066 1.00 95.06 293 GLY A N 1
ATOM 2329 C CA . GLY A 1 293 ? -13.366 -6.749 -7.136 1.00 95.06 293 GLY A CA 1
ATOM 2330 C C . GLY A 1 293 ? -12.981 -7.841 -6.135 1.00 95.06 293 GLY A C 1
ATOM 2331 O O . GLY A 1 293 ? -13.849 -8.438 -5.513 1.00 95.06 293 GLY A O 1
ATOM 2332 N N . GLU A 1 294 ? -11.688 -8.118 -5.981 1.00 97.38 294 GLU A N 1
ATOM 2333 C CA . GLU A 1 294 ? -11.136 -9.205 -5.167 1.00 97.38 294 GLU A CA 1
ATOM 2334 C C . GLU A 1 294 ? -10.366 -8.652 -3.953 1.00 97.38 294 GLU A C 1
ATOM 2336 O O . GLU A 1 294 ? -9.281 -9.123 -3.606 1.00 97.38 294 GLU A O 1
ATOM 2341 N N . SER A 1 295 ? -10.908 -7.626 -3.290 1.00 98.00 295 SER A N 1
ATOM 2342 C CA . SER A 1 295 ? -10.262 -6.980 -2.137 1.00 98.00 295 SER A CA 1
ATOM 2343 C C . SER A 1 295 ? -10.032 -7.930 -0.957 1.00 98.00 295 SER A C 1
ATOM 2345 O O . SER A 1 295 ? -9.024 -7.811 -0.266 1.00 98.00 295 SER A O 1
ATOM 2347 N N . GLU A 1 296 ? -10.893 -8.933 -0.754 1.00 97.94 296 GLU A N 1
ATOM 2348 C CA . GLU A 1 296 ? -10.660 -9.982 0.251 1.00 97.94 296 GLU A CA 1
ATOM 2349 C C . GLU A 1 296 ? -9.383 -10.781 -0.038 1.00 97.94 296 GLU A C 1
ATOM 2351 O O . GLU A 1 296 ? -8.602 -11.064 0.873 1.00 97.94 296 GLU A O 1
ATOM 2356 N N . THR A 1 297 ? -9.129 -11.098 -1.314 1.00 98.56 297 THR A N 1
ATOM 2357 C CA . THR A 1 297 ? -7.875 -11.729 -1.742 1.00 98.56 297 THR A CA 1
ATOM 2358 C C . THR A 1 297 ? -6.687 -10.816 -1.426 1.00 98.56 297 THR A C 1
ATOM 2360 O O . THR A 1 297 ? -5.654 -11.307 -0.973 1.00 98.56 297 THR A O 1
ATOM 2363 N N . ALA A 1 298 ? -6.829 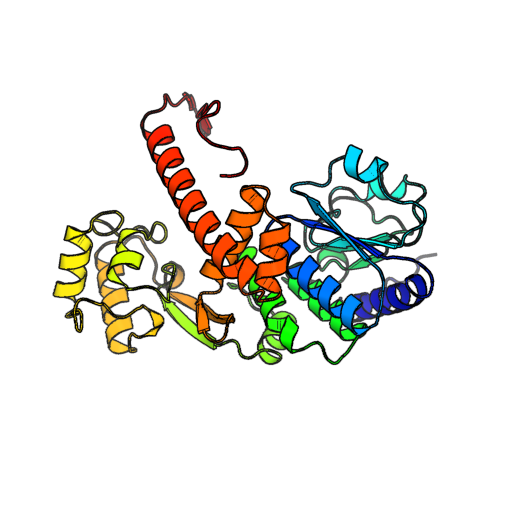-9.500 -1.612 1.00 98.56 298 ALA A N 1
ATOM 2364 C CA . ALA A 1 298 ? -5.785 -8.523 -1.307 1.00 98.56 298 ALA A CA 1
ATOM 2365 C C . ALA A 1 298 ? -5.449 -8.480 0.197 1.00 98.56 298 ALA A C 1
ATOM 2367 O O . ALA A 1 298 ? -4.283 -8.577 0.576 1.00 98.56 298 ALA A O 1
ATOM 2368 N N . VAL A 1 299 ? -6.467 -8.434 1.064 1.00 98.62 299 VAL A N 1
ATOM 2369 C CA . VAL A 1 299 ? -6.293 -8.486 2.527 1.00 98.62 299 VAL A CA 1
ATOM 2370 C C . VAL A 1 299 ? -5.623 -9.797 2.951 1.00 98.62 299 VAL A C 1
ATOM 2372 O O . VAL A 1 299 ? -4.642 -9.793 3.694 1.00 98.62 299 VAL A O 1
ATOM 2375 N N . GLN A 1 300 ? -6.089 -10.940 2.437 1.00 98.44 300 GLN A N 1
ATOM 2376 C CA . GLN A 1 300 ? -5.486 -12.241 2.749 1.00 98.44 300 GLN A CA 1
ATOM 2377 C C . GLN A 1 300 ? -4.050 -12.375 2.217 1.00 98.44 300 GLN A C 1
ATOM 2379 O O . GLN A 1 300 ? -3.236 -13.078 2.819 1.00 98.44 300 GLN A O 1
ATOM 2384 N N . PHE A 1 301 ? -3.726 -11.714 1.103 1.00 98.56 301 PHE A N 1
ATOM 2385 C CA . PHE A 1 301 ? -2.365 -11.630 0.579 1.00 98.56 301 PHE A CA 1
ATOM 2386 C C . PHE A 1 301 ? -1.450 -10.858 1.536 1.00 98.56 301 PHE A C 1
ATOM 2388 O O . PHE A 1 301 ? -0.358 -11.338 1.837 1.00 98.56 301 PHE A O 1
ATOM 2395 N N . CYS A 1 302 ? -1.911 -9.725 2.077 1.00 98.25 302 CYS A N 1
ATOM 2396 C CA . CYS A 1 302 ? -1.197 -8.964 3.108 1.00 98.25 302 CYS A CA 1
ATOM 2397 C C . CYS A 1 302 ? -1.013 -9.754 4.417 1.00 98.25 302 CYS A C 1
ATOM 2399 O O . CYS A 1 302 ? -0.023 -9.555 5.115 1.00 98.25 302 CYS A O 1
ATOM 2401 N N . MET A 1 303 ? -1.920 -10.688 4.721 1.00 97.25 303 MET A N 1
ATOM 2402 C CA . MET A 1 303 ? -1.783 -11.661 5.820 1.00 97.25 303 MET A CA 1
ATOM 2403 C C . MET A 1 303 ? -0.906 -12.879 5.470 1.00 97.25 303 MET A C 1
ATOM 2405 O O . MET A 1 303 ? -0.861 -13.844 6.228 1.00 97.25 303 MET A O 1
ATOM 2409 N N . GLU A 1 304 ? -0.248 -12.878 4.310 1.00 96.81 304 GLU A N 1
ATOM 2410 C CA . GLU A 1 304 ? 0.629 -13.952 3.828 1.00 96.81 304 GLU A CA 1
ATOM 2411 C C . GLU A 1 304 ? -0.044 -15.337 3.715 1.00 96.81 304 GLU A C 1
ATOM 2413 O O . GLU A 1 304 ? 0.599 -16.386 3.818 1.00 96.81 304 GLU A O 1
ATOM 2418 N N . SER A 1 305 ? -1.343 -15.370 3.397 1.00 97.44 305 SER A N 1
ATOM 2419 C CA . SER A 1 305 ? -2.044 -16.614 3.059 1.00 97.44 305 SER A CA 1
ATOM 2420 C C . SER A 1 305 ? -1.524 -17.205 1.743 1.00 97.44 305 SER A C 1
ATOM 2422 O O . SER A 1 305 ? -1.654 -16.606 0.673 1.00 97.44 305 SER A O 1
ATOM 2424 N N . LEU A 1 306 ? -0.990 -18.432 1.782 1.00 95.50 306 LEU A N 1
ATOM 2425 C CA . LEU A 1 306 ? -0.479 -19.128 0.588 1.00 95.50 306 LEU A CA 1
ATOM 2426 C C . LEU A 1 306 ? -1.556 -19.363 -0.483 1.00 95.50 306 LEU A C 1
ATOM 2428 O O . LEU A 1 306 ? -1.251 -19.372 -1.678 1.00 95.50 306 LEU A O 1
ATOM 2432 N N . LYS A 1 307 ? -2.818 -19.546 -0.071 1.00 95.12 307 LYS A N 1
ATOM 2433 C CA . LYS A 1 307 ? -3.952 -19.667 -0.999 1.00 95.12 307 LYS A CA 1
ATOM 2434 C C . LYS A 1 307 ? -4.199 -18.338 -1.715 1.00 95.12 307 LYS A C 1
ATOM 2436 O O . LYS A 1 307 ? -4.332 -18.325 -2.940 1.00 95.12 307 LYS A O 1
ATOM 2441 N N . ALA A 1 308 ? -4.198 -17.236 -0.964 1.00 97.75 308 ALA A N 1
ATOM 2442 C CA . ALA A 1 308 ? -4.372 -15.898 -1.516 1.00 97.75 308 ALA A CA 1
ATOM 2443 C C . ALA A 1 308 ? -3.201 -15.497 -2.418 1.00 97.75 308 ALA A C 1
ATOM 2445 O O . ALA A 1 308 ? -3.443 -14.923 -3.472 1.00 97.75 308 ALA A O 1
ATOM 2446 N N . LYS A 1 309 ? -1.960 -15.894 -2.093 1.00 97.88 309 LYS A N 1
ATOM 2447 C CA . LYS A 1 309 ? -0.776 -15.674 -2.943 1.00 97.88 309 LYS A CA 1
ATOM 2448 C C . LYS A 1 309 ? -1.004 -16.110 -4.386 1.00 97.88 309 LYS A C 1
ATOM 2450 O O . LYS A 1 309 ? -0.900 -15.300 -5.302 1.00 97.88 309 LYS A O 1
ATOM 2455 N N . LYS A 1 310 ? -1.371 -17.381 -4.580 1.00 97.06 310 LYS A N 1
ATOM 2456 C CA . LYS A 1 310 ? -1.598 -17.945 -5.919 1.00 97.06 310 LYS A CA 1
ATOM 2457 C C . LYS A 1 310 ? -2.711 -17.200 -6.657 1.00 97.06 310 LYS A C 1
ATOM 2459 O O . LYS A 1 310 ? -2.590 -16.931 -7.849 1.00 97.06 310 LYS A O 1
ATOM 2464 N N . ARG A 1 311 ? -3.799 -16.854 -5.958 1.00 98.00 311 ARG A N 1
ATOM 2465 C CA . ARG A 1 311 ? -4.926 -16.113 -6.543 1.00 98.00 311 ARG A CA 1
ATOM 2466 C C . ARG A 1 311 ? -4.515 -14.693 -6.943 1.00 98.00 311 ARG A C 1
ATOM 2468 O O . ARG A 1 311 ? -4.808 -14.287 -8.065 1.00 98.00 311 ARG A O 1
ATOM 2475 N N . ALA A 1 312 ? -3.806 -13.985 -6.071 1.00 98.19 312 ALA A N 1
ATOM 2476 C CA . ALA A 1 312 ? -3.343 -12.620 -6.285 1.00 98.19 312 ALA A CA 1
ATOM 2477 C C . ALA A 1 312 ? -2.354 -12.519 -7.458 1.00 98.19 312 ALA A C 1
ATOM 2479 O O . ALA A 1 312 ? -2.492 -11.639 -8.301 1.00 98.19 312 ALA A O 1
ATOM 2480 N N . GLU A 1 313 ? -1.416 -13.464 -7.588 1.00 95.81 313 GLU A N 1
ATOM 2481 C CA . GLU A 1 313 ? -0.471 -13.525 -8.718 1.00 95.81 313 GLU A CA 1
ATOM 2482 C C . GLU A 1 313 ? -1.187 -13.748 -10.069 1.00 95.81 313 GLU A C 1
ATOM 2484 O O . GLU A 1 313 ? -0.854 -13.116 -11.080 1.00 95.81 313 GLU A O 1
ATOM 2489 N N . LEU A 1 314 ? -2.219 -14.604 -10.090 1.00 97.06 314 LEU A N 1
ATOM 2490 C CA . LEU A 1 314 ? -3.058 -14.823 -11.276 1.00 97.06 314 LEU A CA 1
ATOM 2491 C C . LEU A 1 314 ? -3.859 -13.569 -11.648 1.00 97.06 314 LEU A C 1
ATOM 2493 O O . LEU A 1 314 ? -3.899 -13.182 -12.818 1.00 97.06 314 LEU A O 1
ATOM 2497 N N . ILE A 1 315 ? -4.477 -12.919 -10.658 1.00 97.50 315 ILE A N 1
ATOM 2498 C CA . ILE A 1 315 ? -5.202 -11.656 -10.842 1.00 97.50 315 ILE A CA 1
ATOM 2499 C C . ILE A 1 315 ? -4.253 -10.580 -11.369 1.00 97.50 315 ILE A C 1
ATOM 2501 O O . ILE A 1 315 ? -4.587 -9.921 -12.348 1.00 97.50 315 ILE A O 1
ATOM 2505 N N . HIS A 1 316 ? -3.068 -10.425 -10.781 1.00 95.56 316 HIS A N 1
ATOM 2506 C CA . HIS A 1 316 ? -2.085 -9.434 -11.209 1.00 95.56 316 HIS A CA 1
ATOM 2507 C C . HIS A 1 316 ? -1.669 -9.639 -12.673 1.00 95.56 316 HIS A C 1
ATOM 2509 O O . HIS A 1 316 ? -1.637 -8.690 -13.456 1.00 95.56 316 HIS A O 1
ATOM 2515 N N . THR A 1 317 ? -1.444 -10.891 -13.083 1.00 93.00 317 THR A N 1
ATOM 2516 C CA . THR A 1 317 ? -1.153 -11.231 -14.485 1.00 93.00 317 THR A CA 1
ATOM 2517 C C . THR A 1 317 ? -2.304 -10.832 -15.413 1.00 93.00 317 THR A C 1
ATOM 2519 O O . THR A 1 317 ? -2.080 -10.189 -16.440 1.00 93.00 317 THR A O 1
ATOM 2522 N N . LYS A 1 318 ? -3.548 -11.154 -15.036 1.00 94.44 318 LYS A N 1
ATOM 2523 C CA . LYS A 1 318 ? -4.753 -10.784 -15.793 1.00 94.44 318 LYS A CA 1
ATOM 2524 C C . LYS A 1 318 ? -4.947 -9.265 -15.864 1.00 94.44 318 LYS A C 1
ATOM 2526 O O . LYS A 1 318 ? -5.267 -8.730 -16.921 1.00 94.44 318 LYS A O 1
ATOM 2531 N N . TYR A 1 319 ? -4.708 -8.560 -14.764 1.00 93.50 319 TYR A N 1
ATOM 2532 C CA . TYR A 1 319 ? -4.806 -7.106 -14.690 1.00 93.50 319 TYR A CA 1
ATOM 2533 C C . TYR A 1 319 ? -3.797 -6.422 -15.624 1.00 93.50 319 TYR A C 1
ATOM 2535 O O . TYR A 1 319 ? -4.158 -5.514 -16.369 1.00 93.50 319 TYR A O 1
ATOM 2543 N N . ARG A 1 320 ? -2.558 -6.928 -15.696 1.00 88.38 320 ARG A N 1
ATOM 2544 C CA . ARG A 1 320 ? -1.563 -6.453 -16.674 1.00 88.38 320 ARG A CA 1
ATOM 2545 C C . ARG A 1 320 ? -2.018 -6.643 -18.122 1.00 88.38 320 ARG A C 1
ATOM 2547 O O . ARG A 1 320 ? -1.801 -5.754 -18.941 1.00 88.38 320 ARG A O 1
ATOM 2554 N N . GLN A 1 321 ? -2.664 -7.765 -18.445 1.00 88.19 321 GLN A N 1
ATOM 2555 C CA . GLN A 1 321 ? -3.232 -7.983 -19.782 1.00 88.19 321 GLN A CA 1
ATOM 2556 C C . GLN A 1 321 ? -4.335 -6.969 -20.098 1.00 88.19 321 GLN A C 1
ATOM 2558 O O . GLN A 1 321 ? -4.392 -6.463 -21.218 1.00 88.19 321 GLN A O 1
ATOM 2563 N N . PHE A 1 322 ? -5.169 -6.624 -19.114 1.00 89.88 322 PHE A N 1
ATOM 2564 C CA . PHE A 1 322 ? -6.184 -5.591 -19.288 1.00 89.88 322 PHE A CA 1
ATOM 2565 C C . PHE A 1 322 ? -5.589 -4.202 -19.525 1.00 89.88 322 PHE A C 1
ATOM 2567 O O . PHE A 1 322 ? -6.057 -3.515 -20.428 1.00 89.88 322 PHE A O 1
ATOM 2574 N N . ILE A 1 323 ? -4.526 -3.820 -18.809 1.00 87.44 323 ILE A N 1
ATOM 2575 C CA . ILE A 1 323 ? -3.809 -2.560 -19.074 1.00 87.44 323 ILE A CA 1
ATOM 2576 C C . ILE A 1 323 ? -3.288 -2.532 -20.515 1.00 87.44 323 ILE A C 1
ATOM 2578 O O . ILE A 1 323 ? -3.519 -1.567 -21.238 1.00 87.44 323 ILE A O 1
ATOM 2582 N N . ILE A 1 324 ? -2.619 -3.601 -20.963 1.00 84.75 324 ILE A N 1
ATOM 2583 C CA . ILE A 1 324 ? -2.072 -3.683 -22.328 1.00 84.75 324 ILE A CA 1
ATOM 2584 C C . ILE A 1 324 ? -3.192 -3.582 -23.371 1.00 84.75 324 ILE A C 1
ATOM 2586 O O . ILE A 1 324 ? -3.074 -2.832 -24.340 1.00 84.75 324 ILE A O 1
ATOM 2590 N N . SER A 1 325 ? -4.296 -4.304 -23.161 1.00 86.19 325 SER A N 1
ATOM 2591 C CA . SER A 1 325 ? -5.470 -4.240 -24.034 1.00 86.19 325 SER A CA 1
ATOM 2592 C C . SER A 1 325 ? -6.086 -2.838 -24.061 1.00 86.19 325 SER A C 1
ATOM 2594 O O . SER A 1 325 ? -6.469 -2.360 -25.128 1.00 86.19 325 SER A O 1
ATOM 2596 N N . GLY A 1 326 ? -6.152 -2.163 -22.911 1.00 87.81 326 GLY A N 1
ATOM 2597 C CA . GLY A 1 326 ? -6.657 -0.798 -22.798 1.00 87.81 326 GLY A CA 1
ATOM 2598 C C . GLY A 1 326 ? -5.782 0.206 -23.543 1.00 87.81 3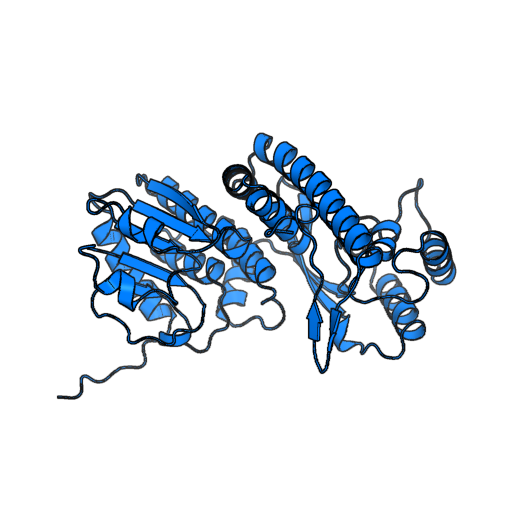26 GLY A C 1
ATOM 2599 O O . GLY A 1 326 ? -6.294 0.980 -24.346 1.00 87.81 326 GLY A O 1
ATOM 2600 N N . LEU A 1 327 ? -4.458 0.133 -23.375 1.00 85.19 327 LEU A N 1
ATOM 2601 C CA . LEU A 1 327 ? -3.504 0.977 -24.106 1.00 85.19 327 LEU A CA 1
ATOM 2602 C C . LEU A 1 327 ? -3.605 0.779 -25.624 1.00 85.19 327 LEU A C 1
ATOM 2604 O O . LEU A 1 327 ? -3.619 1.759 -26.371 1.00 85.19 327 LEU A O 1
ATOM 2608 N N . LYS A 1 328 ? -3.738 -0.472 -26.084 1.00 83.81 328 LYS A N 1
ATOM 2609 C CA . LYS A 1 328 ? -3.963 -0.771 -27.503 1.00 83.81 328 LYS A CA 1
ATOM 2610 C C . LYS A 1 328 ? -5.275 -0.155 -27.996 1.00 83.81 328 LYS A C 1
ATOM 2612 O O . LYS A 1 328 ? -5.273 0.560 -28.995 1.00 83.81 328 LYS A O 1
ATOM 2617 N N . SER A 1 329 ? -6.365 -0.339 -27.251 1.00 86.88 329 SER A N 1
ATOM 2618 C CA . SER A 1 329 ? -7.659 0.263 -27.586 1.00 86.88 329 SER A CA 1
ATOM 2619 C C . SER A 1 329 ? -7.580 1.789 -27.663 1.00 86.88 329 SER A C 1
ATOM 2621 O O . SER A 1 329 ? -8.139 2.376 -28.583 1.00 86.88 329 SER A O 1
ATOM 2623 N N . VAL A 1 330 ? -6.880 2.442 -26.730 1.00 87.38 330 VAL A N 1
ATOM 2624 C CA . VAL A 1 330 ? -6.662 3.899 -26.725 1.00 87.38 330 VAL A CA 1
ATOM 2625 C C . VAL A 1 330 ? -5.895 4.358 -27.964 1.00 87.38 330 VAL A C 1
ATOM 2627 O O . VAL A 1 330 ? -6.237 5.385 -28.545 1.00 87.38 330 VAL A O 1
ATOM 2630 N N . SER A 1 331 ? -4.882 3.603 -28.394 1.00 83.56 331 SER A N 1
ATOM 2631 C CA . SER A 1 331 ? -4.098 3.940 -29.589 1.00 83.56 331 SER A CA 1
ATOM 2632 C C . SER A 1 331 ? -4.899 3.856 -30.893 1.00 83.56 331 SER A C 1
ATOM 2634 O O . SER A 1 331 ? -4.594 4.582 -31.834 1.00 83.56 331 SER A O 1
ATOM 2636 N N . GLU A 1 332 ? -5.938 3.018 -30.920 1.00 86.00 332 GLU A N 1
ATOM 2637 C CA . GLU A 1 332 ? -6.812 2.773 -32.075 1.00 86.00 332 GLU A CA 1
ATOM 2638 C C . GLU A 1 332 ? -8.115 3.598 -32.035 1.00 86.00 332 GLU A C 1
ATOM 2640 O O . GLU A 1 332 ? -8.894 3.561 -32.984 1.00 86.00 332 GLU A O 1
ATOM 2645 N N . SER A 1 333 ? -8.391 4.310 -30.936 1.00 88.75 333 SER A N 1
ATOM 2646 C CA . SER A 1 333 ? -9.642 5.057 -30.752 1.00 88.75 333 SER A CA 1
ATOM 2647 C C . SER A 1 333 ? -9.567 6.463 -31.343 1.00 88.75 333 SER A C 1
ATOM 2649 O O . SER A 1 333 ? -8.520 7.111 -31.301 1.00 88.75 333 SER A O 1
ATOM 2651 N N . GLU A 1 334 ? -10.707 6.962 -31.827 1.00 90.44 334 GLU A N 1
ATOM 2652 C CA . GLU A 1 334 ? -10.859 8.375 -32.174 1.00 90.44 334 GLU A CA 1
ATOM 2653 C C . GLU A 1 334 ? -10.619 9.255 -30.942 1.00 90.44 334 GLU A C 1
ATOM 2655 O O . GLU A 1 334 ? -11.089 8.961 -29.837 1.00 90.44 334 GLU A O 1
ATOM 2660 N N . LYS A 1 335 ? -9.869 10.340 -31.146 1.00 93.56 335 LYS A N 1
ATOM 2661 C CA . LYS A 1 335 ? -9.508 11.305 -30.108 1.00 93.56 335 LYS A CA 1
ATOM 2662 C C . LYS A 1 335 ? -10.174 12.630 -30.425 1.00 93.56 335 LYS A C 1
ATOM 2664 O O . LYS A 1 335 ? -10.040 13.139 -31.534 1.00 93.56 335 LYS A O 1
ATOM 2669 N N . ILE A 1 336 ? -10.872 13.185 -29.442 1.00 93.25 336 ILE A N 1
ATOM 2670 C CA . ILE A 1 336 ? -11.394 14.547 -29.522 1.00 93.25 336 ILE A CA 1
ATOM 2671 C C . ILE A 1 336 ? -10.374 15.444 -28.827 1.00 93.25 336 ILE A C 1
ATOM 2673 O O . ILE A 1 336 ? -10.191 15.351 -27.612 1.00 93.25 336 ILE A O 1
ATOM 2677 N N . GLU A 1 337 ? -9.691 16.278 -29.604 1.00 95.56 337 GLU A N 1
ATOM 2678 C CA . GLU A 1 337 ? -8.637 17.171 -29.119 1.00 95.56 337 GLU A CA 1
ATOM 2679 C C . GLU A 1 337 ? -9.137 18.619 -29.083 1.00 95.56 337 GLU A C 1
ATOM 2681 O O . GLU A 1 337 ? -9.820 19.085 -29.996 1.00 95.56 337 GLU A O 1
ATOM 2686 N N . GLY A 1 338 ? -8.792 19.334 -28.015 1.00 92.88 338 GLY A N 1
ATOM 2687 C CA . GLY A 1 338 ? -9.074 20.757 -27.856 1.00 92.88 338 GLY A CA 1
ATOM 2688 C C . GLY A 1 338 ? -7.953 21.464 -27.104 1.00 92.88 338 GLY A C 1
ATOM 2689 O O . GLY A 1 338 ? -6.897 20.888 -26.837 1.00 92.88 338 GLY A O 1
ATOM 2690 N N . ASN A 1 339 ? -8.157 22.736 -26.755 1.00 93.75 339 ASN A N 1
ATOM 2691 C CA . ASN A 1 339 ? -7.121 23.504 -26.069 1.00 93.75 339 ASN A CA 1
ATOM 2692 C C . ASN A 1 339 ? -6.928 22.994 -24.628 1.00 93.75 339 ASN A C 1
ATOM 2694 O O . ASN A 1 339 ? -7.742 23.276 -23.751 1.00 93.75 339 ASN A O 1
ATOM 2698 N N . GLY A 1 340 ? -5.858 22.228 -24.404 1.00 93.62 340 GLY A N 1
ATOM 2699 C CA . GLY A 1 340 ? -5.492 21.683 -23.094 1.00 93.62 340 GLY A CA 1
ATOM 2700 C C . GLY A 1 340 ? -6.191 20.378 -22.703 1.00 93.62 340 GLY A C 1
ATOM 2701 O O . GLY A 1 340 ? -6.050 19.955 -21.558 1.00 93.62 340 GLY A O 1
ATOM 2702 N N . PHE A 1 341 ? -6.922 19.722 -23.612 1.00 93.06 341 PHE A N 1
ATOM 2703 C CA . PHE A 1 341 ? -7.576 18.446 -23.311 1.00 93.06 341 PHE A CA 1
ATOM 2704 C C . PHE A 1 341 ? -7.580 17.468 -24.490 1.00 93.06 341 PHE A C 1
ATOM 2706 O O . PHE A 1 341 ? -7.601 17.857 -25.657 1.00 93.06 341 PHE A O 1
ATOM 2713 N N . VAL A 1 342 ? -7.623 16.179 -24.147 1.00 93.31 342 VAL A N 1
ATOM 2714 C CA . VAL A 1 342 ? -7.878 15.062 -25.062 1.00 93.31 342 VAL A CA 1
ATOM 2715 C C . VAL A 1 342 ? -8.954 14.189 -24.426 1.00 93.31 342 VAL A C 1
ATOM 2717 O O . VAL A 1 342 ? -8.801 13.764 -23.281 1.00 93.31 342 VAL A O 1
ATOM 2720 N N . ILE A 1 343 ? -10.038 13.920 -25.151 1.00 92.75 343 ILE A N 1
ATOM 2721 C CA . ILE A 1 343 ? -11.124 13.042 -24.701 1.00 92.75 343 ILE A CA 1
ATOM 2722 C C . ILE A 1 343 ? -11.101 11.766 -25.536 1.00 92.75 343 ILE A C 1
ATOM 2724 O O . ILE A 1 343 ? -11.084 11.809 -26.768 1.00 92.75 343 ILE A O 1
ATOM 2728 N N . ILE A 1 344 ? -11.133 10.626 -24.846 1.00 91.62 344 ILE A N 1
ATOM 2729 C CA . ILE A 1 344 ? -11.196 9.292 -25.445 1.00 91.62 344 ILE A CA 1
ATOM 2730 C C . ILE A 1 344 ? -12.382 8.561 -24.826 1.00 91.62 344 ILE A C 1
ATOM 2732 O O . ILE A 1 344 ? -12.406 8.313 -23.622 1.00 91.62 344 ILE A O 1
ATOM 2736 N N . ASN A 1 345 ? -13.372 8.202 -25.644 1.00 89.94 345 ASN A N 1
ATOM 2737 C CA . ASN A 1 345 ? -14.505 7.402 -25.189 1.00 89.94 345 ASN A CA 1
ATOM 2738 C C . ASN A 1 345 ? -14.187 5.909 -25.347 1.00 89.94 345 ASN A C 1
ATOM 2740 O O . ASN A 1 345 ? -14.390 5.322 -26.411 1.00 89.94 345 ASN A O 1
ATOM 2744 N N . ALA A 1 346 ? -13.702 5.291 -24.271 1.00 88.00 346 ALA A N 1
ATOM 2745 C CA . ALA A 1 346 ? -13.362 3.871 -24.252 1.00 88.00 346 ALA A CA 1
ATOM 2746 C C . ALA A 1 346 ? -14.585 2.930 -24.229 1.00 88.00 346 ALA A C 1
ATOM 2748 O O . ALA A 1 346 ? -14.411 1.717 -24.378 1.00 88.00 346 ALA A O 1
ATOM 2749 N N . LYS A 1 347 ? -15.814 3.455 -24.079 1.00 87.00 347 LYS A N 1
ATOM 2750 C CA . LYS A 1 347 ? -17.047 2.671 -23.883 1.00 87.00 347 LYS A CA 1
ATOM 2751 C C . LYS A 1 347 ? -16.826 1.585 -22.815 1.00 87.00 347 LYS A C 1
ATOM 2753 O O . LYS A 1 347 ? -16.393 1.895 -21.715 1.00 87.00 347 LYS A O 1
ATOM 2758 N N . GLU A 1 348 ? -17.057 0.318 -23.154 1.00 86.94 348 GLU A N 1
ATOM 2759 C CA . GLU A 1 348 ? -16.852 -0.839 -22.270 1.00 86.94 348 GLU A CA 1
ATOM 2760 C C . GLU A 1 348 ? -15.480 -1.516 -22.451 1.00 86.94 348 GLU A C 1
ATOM 2762 O O . GLU A 1 348 ? -15.198 -2.540 -21.831 1.00 86.94 348 GLU A O 1
ATOM 2767 N N . LYS A 1 349 ? -14.604 -0.981 -23.316 1.00 83.88 349 LYS A N 1
ATOM 2768 C CA . LYS A 1 349 ? -13.308 -1.611 -23.632 1.00 83.88 349 LYS A CA 1
ATOM 2769 C C . LYS A 1 349 ? -12.283 -1.471 -22.505 1.00 83.88 349 LYS A C 1
ATOM 2771 O O . LYS A 1 349 ? -11.316 -2.231 -22.467 1.00 83.88 349 LYS A O 1
ATOM 2776 N N . ILE A 1 350 ? -12.471 -0.497 -21.614 1.00 86.75 350 ILE A N 1
ATOM 2777 C CA . ILE A 1 350 ? -11.599 -0.219 -20.471 1.00 86.75 350 ILE A CA 1
ATOM 2778 C C . ILE A 1 350 ? -12.496 -0.059 -19.250 1.00 86.75 350 ILE A C 1
ATOM 2780 O O . ILE A 1 350 ? -13.422 0.748 -19.266 1.00 86.75 350 ILE A O 1
ATOM 2784 N N . LYS A 1 351 ? -12.245 -0.855 -18.208 1.00 84.06 351 LYS A N 1
ATOM 2785 C CA . LYS A 1 351 ? -12.961 -0.709 -16.937 1.00 84.06 351 LYS A CA 1
ATOM 2786 C C . LYS A 1 351 ? -12.540 0.585 -16.256 1.00 84.06 351 LYS A C 1
ATOM 2788 O O . LYS A 1 351 ? -11.385 0.972 -16.337 1.00 84.06 351 LYS A O 1
ATOM 2793 N N . ASP A 1 352 ? -13.445 1.173 -15.490 1.00 83.38 352 ASP A N 1
ATOM 2794 C CA . ASP A 1 352 ? -13.223 2.379 -14.684 1.00 83.38 352 ASP A CA 1
ATOM 2795 C C . ASP A 1 352 ? -12.189 2.212 -13.548 1.00 83.38 352 ASP A C 1
ATOM 2797 O O . ASP A 1 352 ? -11.869 3.169 -12.840 1.00 83.38 352 ASP A O 1
ATOM 2801 N N . THR A 1 353 ? -11.727 0.985 -13.307 1.00 81.31 353 THR A N 1
ATOM 2802 C CA . THR A 1 353 ? -10.690 0.637 -12.330 1.00 81.31 353 THR A CA 1
ATOM 2803 C C . THR A 1 353 ? -9.321 0.356 -12.958 1.00 81.31 353 THR A C 1
ATOM 2805 O O . THR A 1 353 ? -8.377 0.086 -12.213 1.00 81.31 353 THR A O 1
ATOM 2808 N N . ILE A 1 354 ? -9.205 0.389 -14.291 1.00 77.94 354 ILE A N 1
ATOM 2809 C CA . ILE A 1 354 ? -7.950 0.238 -15.051 1.00 77.94 354 ILE A CA 1
ATOM 2810 C C . ILE A 1 354 ? -7.445 1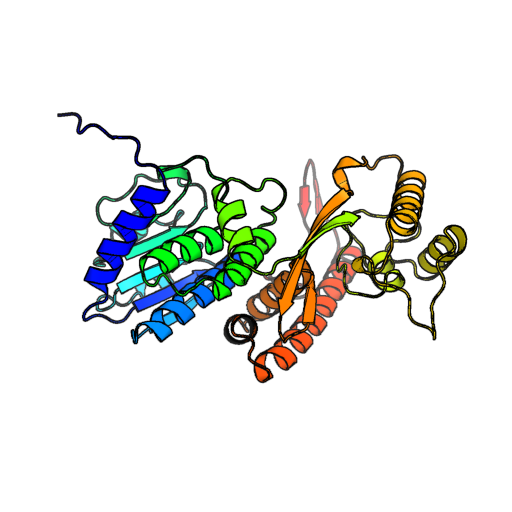.624 -15.419 1.00 77.94 354 ILE A C 1
ATOM 2812 O O . ILE A 1 354 ? -6.250 1.877 -15.140 1.00 77.94 354 ILE A O 1
#

Solvent-accessibl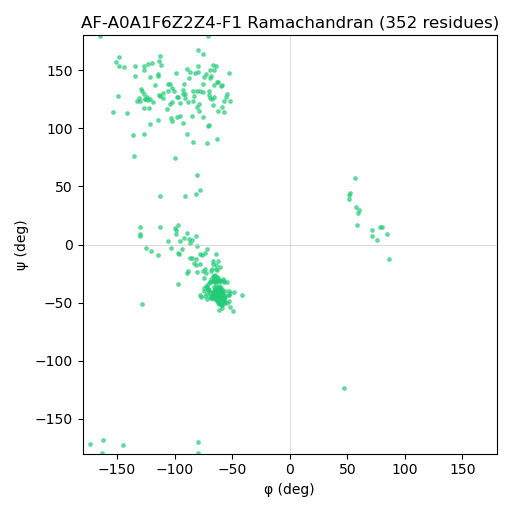e surface area (backbone atoms only — not comparable to full-atom values): 19441 Å² total; per-residue (Å²): 132,85,76,79,78,70,83,53,48,43,72,60,46,36,48,55,49,35,55,54,46,58,65,61,50,71,88,34,43,37,41,38,37,20,23,39,44,27,26,12,36,28,23,47,41,46,51,52,54,50,35,56,74,71,75,48,60,70,49,80,45,76,33,90,66,93,46,71,69,63,63,73,68,52,69,66,80,30,35,38,36,31,29,47,42,58,52,91,40,48,72,61,58,64,72,44,90,64,58,66,40,38,32,36,25,50,67,77,67,89,64,77,82,53,92,77,56,42,73,44,36,36,87,80,27,51,86,63,78,57,38,26,6,41,52,43,47,58,32,44,39,69,76,40,76,88,45,43,84,47,27,55,38,16,56,34,6,24,48,46,71,65,46,72,87,56,76,45,74,65,57,48,52,39,49,72,50,30,88,61,45,77,43,79,42,71,57,51,56,51,35,72,38,39,36,63,60,24,46,22,68,20,72,57,70,69,40,70,70,20,41,78,25,67,69,34,31,54,51,54,35,51,76,69,71,53,67,55,61,96,84,42,47,60,24,59,78,69,48,54,73,67,57,48,49,48,52,54,51,56,50,37,74,56,31,75,87,58,53,70,80,80,45,47,43,82,44,50,31,39,74,54,88,92,37,80,37,32,36,68,49,56,24,50,30,30,30,30,18,23,54,71,75,34,44,67,43,28,34,35,35,77,69,60,35,71,71,25,44,60,52,32,56,54,38,28,54,52,44,52,52,49,51,53,53,30,54,52,50,58,74,74,46,76,71,52,74,57,96,93,48,76,49,69,84,57,73,86,72,45,60,99,63,112

Secondary structure (DSSP, 8-state):
---------HHHHHHHHHHHHHHHTSSS-EEEEEESSHHHHHHHHHHHHHHHHTT--EEEEEESS--HHHHHT--SSSEEEEES--GGGHHHHTTS--SSEEEE--S---S---TTEEEE-HHHH------HHHHHHHHHHHH-S--GGGHHHHHHHHHHTT-TTS--HHHHHHHHTTTPEEEEEE--S-TTSBHHHHHHT--SS--TTTTT-HHHHHHHHHHTT---BTTBPPBGGG--HHHHHHHHHHHHHH-TTS-HHHHEEEEEEEEETTEEEEHHHHHHHHHHHHHTT-HHHHHHHHTT-HHHHHHHHHHHHHHHHHHHHHHHHHHHS--EEETTEEE---TTSS-TT-

Nearest PDB structures (foldseek):
  5x4i-assembly1_A  TM=8.865E-01  e=5.465E-24  Pyrococcus furiosus DSM 3638
  5x4h-assembly1_A  TM=8.841E-01  e=2.087E-23  Pyrococcus furiosus DSM 3638
  5ghr-assembly2_C  TM=8.803E-01  e=3.763E-23  Thermococcus kodakarensis KOD1
  5ghs-assembly1_A  TM=8.146E-01  e=4.663E-23  Thermococcus kodakarensis KOD1
  2zxp-assembly1_A  TM=7.364E-01  e=2.026E-11  Thermus thermophilus HB8

Mean predicted aligned error: 5.59 Å

Foldseek 3Di:
DDDDPPLAALLNLLLVLLVVVVVQQPPFEEEEEFEQALLRLLLVLLVVVLCVVVVGHYDYDYDNADDLVVLVPDDQRHAYEYFQDDLVPQVVNLPDNHAHYEYQHADDHPDDHRPRYSYRYCNRRHPDPAGRSLSSNSSSCSSPVPRLASLLSRVLSCVRVVVQQDQDPSNVVSVVSAPKDKDKAFPFPPQQAFVLVSQCCGVVPDAPQGDVHSVSSVVLCVVLVFDADVNTGDGNVRDDPSSRVSSLVSRCVRPVVDDPVRGIDIFIWHQALNDTTTSVVLSLLSLLCSLVVNNVLSSVSSVRPPVSVVVSVVSSVVSVVLVVQQVVLQVVFDWDDDDPDIDTCCPPSHDPSD